Protein AF-A0A6V2BY41-F1 (afdb_monomer)

Organism: NCBI:txid49249

Solvent-accessible surface area (backbone atoms only — not comparable to full-atom values): 13520 Å² total; per-residue (Å²): 136,85,80,79,81,75,75,77,79,76,81,79,79,74,77,74,75,84,52,71,66,24,32,52,51,41,61,47,46,63,57,45,39,53,48,51,43,47,38,71,56,46,45,43,58,75,68,69,33,55,90,23,69,54,58,55,51,39,55,75,49,52,32,55,53,52,36,52,50,44,48,49,55,46,50,52,50,50,52,51,38,54,71,71,69,48,85,49,76,92,69,42,53,45,56,66,70,50,42,53,46,50,54,53,38,54,51,42,55,55,55,28,63,38,26,40,53,37,72,26,94,82,56,77,61,38,17,41,37,30,74,76,69,66,43,50,66,75,56,28,50,53,50,24,54,51,36,52,52,48,46,54,52,42,50,50,50,44,52,48,51,58,50,53,55,57,69,63,64,74,78,70,71,67,64,60,74,72,58,62,72,84,74,72,83,73,84,78,92,77,90,81,90,82,83,89,85,87,80,90,82,93,76,95,71,88,81,76,83,71,82,76,76,72,77,77,78,78,79,83,127

Sequence (221 aa):
MKSKHQTPPPPTNTTQSPTIFQKVMFWTLLPSILLIPLWLFAGRTLFGGPSGWIGITYMFTICPALFLCHLLIFLVCLCKNRRCGKGCSATYHVSYPLAMALVVYDTTLFLQQFVMNDGGDTGPSGSWASHHLGLSVAVSTKMDALLTICIFFLLFVIMFLTFTMELEGDYGVGQEALMAPLVTEEHKVDGEEDSVVKDSSSTLGVHSTEENVSQVEICFV

Mean predicted aligned error: 12.87 Å

Structure (mmCIF, N/CA/C/O backbone):
data_AF-A0A6V2BY41-F1
#
_entry.id   AF-A0A6V2BY41-F1
#
loop_
_atom_site.group_PDB
_atom_site.id
_atom_site.type_symbol
_atom_site.label_atom_id
_atom_site.label_alt_id
_atom_site.label_comp_id
_atom_site.label_asym_id
_atom_site.label_entity_id
_atom_site.label_seq_id
_atom_site.pdbx_PDB_ins_code
_atom_site.Cartn_x
_atom_site.Cartn_y
_atom_site.Cartn_z
_atom_site.occupancy
_atom_site.B_iso_or_equiv
_atom_site.auth_seq_id
_atom_site.auth_comp_id
_atom_site.auth_asym_id
_atom_site.auth_atom_id
_atom_site.pdbx_PDB_model_num
ATOM 1 N N . MET A 1 1 ? -38.542 34.591 45.007 1.00 58.47 1 MET A N 1
ATOM 2 C CA . MET A 1 1 ? -38.574 33.439 44.079 1.00 58.47 1 MET A CA 1
ATOM 3 C C . MET A 1 1 ? -37.203 33.319 43.426 1.00 58.47 1 MET A C 1
ATOM 5 O O . MET A 1 1 ? -36.837 34.196 42.659 1.00 58.47 1 MET A O 1
ATOM 9 N N . LYS A 1 2 ? -36.391 32.325 43.813 1.00 51.25 2 LYS A N 1
ATOM 10 C CA . LYS A 1 2 ? -35.061 32.098 43.222 1.00 51.25 2 LYS A CA 1
ATOM 11 C C . LYS A 1 2 ? -35.240 31.283 41.940 1.00 51.25 2 LYS A C 1
ATOM 13 O O . LYS A 1 2 ? -35.673 30.137 42.010 1.00 51.25 2 LYS A O 1
ATOM 18 N N . SER A 1 3 ? -34.951 31.901 40.797 1.00 60.25 3 SER A N 1
ATOM 19 C CA . SER A 1 3 ? -34.885 31.233 39.496 1.00 60.25 3 SER A CA 1
ATOM 20 C C . SER A 1 3 ? -33.812 30.145 39.564 1.00 60.25 3 SER A C 1
ATOM 22 O O . SER A 1 3 ? -32.639 30.448 39.786 1.00 60.25 3 SER A O 1
ATOM 24 N N . LYS A 1 4 ? -34.215 28.872 39.467 1.00 63.56 4 LYS A N 1
ATOM 25 C CA . LYS A 1 4 ? -33.275 27.756 39.326 1.00 63.56 4 LYS A CA 1
ATOM 26 C C . LYS A 1 4 ? -32.644 27.892 37.944 1.00 63.56 4 LYS A C 1
ATOM 28 O O . LYS A 1 4 ? -33.302 27.639 36.941 1.00 63.56 4 LYS A O 1
ATOM 33 N N . HIS A 1 5 ? -31.387 28.327 37.903 1.00 67.31 5 HIS A N 1
ATOM 34 C CA . HIS A 1 5 ? -30.573 28.260 36.698 1.00 67.31 5 HIS A CA 1
ATOM 35 C C . HIS A 1 5 ? -30.418 26.785 36.326 1.00 67.31 5 HIS A C 1
ATOM 37 O O . HIS A 1 5 ? -29.702 26.035 36.983 1.00 67.31 5 HIS A O 1
ATOM 43 N N . GLN A 1 6 ? -31.184 26.364 35.326 1.00 72.31 6 GLN A N 1
ATOM 44 C CA . GLN A 1 6 ? -31.128 25.029 34.767 1.00 72.31 6 GLN A CA 1
ATOM 45 C C . GLN A 1 6 ? -29.880 24.985 33.887 1.00 72.31 6 GLN A C 1
ATOM 47 O O . GLN A 1 6 ? -29.836 25.603 32.825 1.00 72.31 6 GLN A O 1
ATOM 52 N N . THR A 1 7 ? -28.822 24.352 34.388 1.00 73.12 7 THR A N 1
ATOM 53 C CA . THR A 1 7 ? -27.588 24.147 33.632 1.00 73.12 7 THR A CA 1
ATOM 54 C C . THR A 1 7 ? -27.932 23.298 32.405 1.00 73.12 7 THR A C 1
ATOM 56 O O . THR A 1 7 ? -28.593 22.268 32.572 1.00 73.12 7 THR A O 1
ATOM 59 N N . PRO A 1 8 ? -27.568 23.723 31.180 1.00 76.81 8 PRO A N 1
ATOM 60 C CA . PRO A 1 8 ? -27.858 22.942 29.986 1.00 76.81 8 PRO A CA 1
ATOM 61 C C . PRO A 1 8 ? -27.228 21.549 30.125 1.00 76.81 8 PRO A C 1
ATOM 63 O O . PRO A 1 8 ? -26.114 21.448 30.652 1.00 76.81 8 PRO A O 1
ATOM 66 N N . PRO A 1 9 ? -27.927 20.478 29.704 1.00 78.81 9 PRO A N 1
ATOM 67 C CA . PRO A 1 9 ? -27.362 19.140 29.755 1.00 78.81 9 PRO A CA 1
ATOM 68 C C . PRO A 1 9 ? -26.053 19.118 28.953 1.00 78.81 9 PRO A C 1
ATOM 70 O O . PRO A 1 9 ? -25.970 19.778 27.909 1.00 78.81 9 PRO A O 1
ATOM 73 N N . PRO A 1 10 ? -25.021 18.405 29.437 1.00 74.19 10 PRO A N 1
ATOM 74 C CA . PRO A 1 10 ? -23.768 18.292 28.711 1.00 74.19 10 PRO A CA 1
ATOM 75 C C . PRO A 1 10 ? -24.040 17.725 27.311 1.00 74.19 10 PRO A C 1
ATOM 77 O O . PRO A 1 10 ? -24.934 16.885 27.154 1.00 74.19 10 PRO A O 1
ATOM 80 N N . PRO A 1 11 ? -23.304 18.190 26.286 1.00 64.88 11 PRO A N 1
ATOM 81 C CA . PRO A 1 11 ? -23.474 17.694 24.932 1.00 64.88 11 PRO A CA 1
ATOM 82 C C . PRO A 1 11 ? -23.257 16.184 24.941 1.00 64.88 11 PRO A C 1
ATOM 84 O O . PRO A 1 11 ? -22.190 15.693 25.306 1.00 64.88 11 PRO A O 1
ATOM 87 N N . THR A 1 12 ? -24.300 15.446 24.575 1.00 61.78 12 THR A N 1
ATOM 88 C CA . THR A 1 12 ? -24.234 13.998 24.427 1.00 61.78 12 THR A CA 1
ATOM 89 C C . THR A 1 12 ? -23.334 13.725 23.229 1.00 61.78 12 THR A C 1
ATOM 91 O O . THR A 1 12 ? -23.772 13.828 22.081 1.00 61.78 12 THR A O 1
ATOM 94 N N . ASN A 1 13 ? -22.056 13.442 23.485 1.00 56.38 13 ASN A N 1
ATOM 95 C CA . ASN A 1 13 ? -21.132 12.965 22.465 1.00 56.38 13 ASN A CA 1
ATOM 96 C C . ASN A 1 13 ? -21.650 11.609 21.995 1.00 56.38 13 ASN A C 1
ATOM 98 O O . ASN A 1 13 ? -21.368 10.569 22.582 1.00 56.38 13 ASN A O 1
ATOM 102 N N . THR A 1 14 ? -22.473 11.636 20.953 1.00 54.62 14 THR A N 1
ATOM 103 C CA . THR A 1 14 ? -22.987 10.444 20.296 1.00 54.62 14 THR A CA 1
ATOM 104 C C . THR A 1 14 ? -21.790 9.756 19.667 1.00 54.62 14 THR A C 1
ATOM 106 O O . THR A 1 14 ? -21.297 10.160 18.615 1.00 54.62 14 THR A O 1
ATOM 109 N N . THR A 1 15 ? -21.269 8.744 20.357 1.00 61.94 15 THR A N 1
ATOM 110 C CA . THR A 1 15 ? -20.205 7.893 19.844 1.00 61.94 15 THR A CA 1
ATOM 111 C C . THR A 1 15 ? -20.750 7.209 18.598 1.00 61.94 15 THR A C 1
ATOM 113 O O . THR A 1 15 ? -21.520 6.254 18.689 1.00 61.94 15 THR A O 1
ATOM 116 N N . GLN A 1 16 ? -20.429 7.748 17.420 1.00 70.31 16 GLN A N 1
ATOM 117 C CA . GLN A 1 16 ? -20.865 7.152 16.166 1.00 70.31 16 GLN A CA 1
ATOM 118 C C . GLN A 1 16 ? -20.320 5.728 16.100 1.00 70.31 16 GLN A C 1
ATOM 120 O O . GLN A 1 16 ? -19.113 5.494 16.205 1.00 70.31 16 GLN A O 1
ATOM 125 N N . SER A 1 17 ? -21.226 4.765 15.946 1.00 80.00 17 SER A N 1
ATOM 126 C CA . SER A 1 17 ? -20.855 3.376 15.718 1.00 80.00 17 SER A CA 1
ATOM 127 C C . SER A 1 17 ? -19.965 3.284 14.473 1.00 80.00 17 SER A C 1
ATOM 129 O O . SER A 1 17 ? -20.268 3.943 13.474 1.00 80.00 17 SER A O 1
ATOM 131 N N . PRO A 1 18 ? -18.904 2.461 14.486 1.00 82.81 18 PRO A N 1
ATOM 132 C CA . PRO A 1 18 ? -18.019 2.332 13.339 1.00 82.81 18 PRO A CA 1
ATOM 133 C C . PRO A 1 18 ? -18.783 1.844 12.108 1.00 82.81 18 PRO A C 1
ATOM 135 O O . PRO A 1 18 ? -19.593 0.917 12.180 1.00 82.81 18 PRO A O 1
ATOM 138 N N . THR A 1 19 ? -18.489 2.462 10.969 1.00 87.44 19 THR A N 1
ATOM 139 C CA . THR A 1 19 ? -19.092 2.113 9.680 1.00 87.44 19 THR A CA 1
ATOM 140 C C . THR A 1 19 ? -18.630 0.730 9.205 1.00 87.44 19 THR A C 1
ATOM 142 O O . THR A 1 19 ? -17.547 0.260 9.564 1.00 87.44 19 THR A O 1
ATOM 145 N N . ILE A 1 20 ? -19.424 0.081 8.343 1.00 90.81 20 ILE A N 1
ATOM 146 C CA . ILE A 1 20 ? -19.063 -1.205 7.712 1.00 90.81 20 ILE A CA 1
ATOM 147 C C . ILE A 1 20 ? -17.717 -1.088 6.984 1.00 90.81 20 ILE A C 1
ATOM 149 O O . ILE A 1 20 ? -16.867 -1.966 7.114 1.00 90.81 20 ILE A O 1
ATOM 153 N N . PHE A 1 21 ? -17.491 0.033 6.294 1.00 88.38 21 PHE A N 1
ATOM 154 C CA . PHE A 1 21 ? -16.241 0.333 5.598 1.00 88.38 21 PHE A CA 1
ATOM 155 C C . PHE A 1 21 ? -15.014 0.231 6.518 1.00 88.38 21 PHE A C 1
ATOM 157 O O . PHE A 1 21 ? -14.050 -0.448 6.183 1.00 88.38 21 PHE A O 1
ATOM 164 N N . GLN A 1 22 ? -15.066 0.823 7.714 1.00 87.19 22 GLN A N 1
ATOM 165 C CA . GLN A 1 22 ? -13.951 0.780 8.669 1.00 87.19 22 GLN A CA 1
ATOM 166 C C . GLN A 1 22 ? -13.654 -0.627 9.198 1.00 87.19 22 GLN A C 1
ATOM 168 O O . GLN A 1 22 ? -12.501 -0.937 9.497 1.00 87.19 22 GLN A O 1
ATOM 173 N N . LYS A 1 23 ? -14.684 -1.471 9.331 1.00 89.81 23 LYS A N 1
ATOM 174 C CA . LYS A 1 23 ? -14.521 -2.872 9.739 1.00 89.81 23 LYS A CA 1
ATOM 175 C C . LYS A 1 23 ? -13.883 -3.697 8.628 1.00 89.81 23 LYS A C 1
ATOM 177 O O . LYS A 1 23 ? -12.926 -4.421 8.877 1.00 89.81 23 LYS A O 1
ATOM 182 N N . VAL A 1 24 ? -14.380 -3.549 7.399 1.00 92.38 24 VAL A N 1
ATOM 183 C CA . VAL A 1 24 ? -13.810 -4.219 6.223 1.00 92.38 24 VAL A CA 1
ATOM 184 C C . VAL A 1 24 ? -12.344 -3.830 6.065 1.00 92.38 24 VAL A C 1
ATOM 186 O O . VAL A 1 24 ? -11.498 -4.711 5.983 1.00 92.38 24 VAL A O 1
ATOM 189 N N . MET A 1 25 ? -12.032 -2.534 6.140 1.00 90.56 25 MET A N 1
ATOM 190 C CA . MET A 1 25 ? -10.663 -2.036 5.996 1.00 90.56 25 MET A CA 1
ATOM 191 C C . MET A 1 25 ? -9.704 -2.535 7.082 1.00 90.56 25 MET A C 1
ATOM 193 O O . MET A 1 25 ? -8.517 -2.708 6.826 1.00 90.56 25 MET A O 1
ATOM 197 N N . PHE A 1 26 ? -10.197 -2.794 8.295 1.00 91.12 26 PHE A N 1
ATOM 198 C CA . PHE A 1 26 ? -9.383 -3.444 9.320 1.00 91.12 26 PHE A CA 1
ATOM 199 C C . PHE A 1 26 ? -9.007 -4.867 8.893 1.00 91.12 26 PHE A C 1
ATOM 201 O O . PHE A 1 26 ? -7.842 -5.254 8.963 1.00 91.12 26 PHE A O 1
ATOM 208 N N . TRP A 1 27 ? -9.982 -5.641 8.417 1.00 92.19 27 TRP A N 1
ATOM 209 C CA . TRP A 1 27 ? -9.755 -7.027 8.019 1.00 92.19 27 TRP A CA 1
ATOM 210 C C . TRP A 1 27 ? -8.976 -7.167 6.716 1.00 92.19 27 TRP A C 1
ATOM 212 O O . TRP A 1 27 ? -8.314 -8.186 6.543 1.00 92.19 27 TRP A O 1
ATOM 222 N N . THR A 1 28 ? -8.981 -6.159 5.838 1.00 92.19 28 THR A N 1
ATOM 223 C CA . THR A 1 28 ? -8.143 -6.151 4.631 1.00 92.19 28 THR A CA 1
ATOM 224 C C . THR A 1 28 ? -6.663 -5.918 4.927 1.00 92.19 28 THR A C 1
ATOM 226 O O . THR A 1 28 ? -5.838 -6.286 4.100 1.00 92.19 28 THR A O 1
ATOM 229 N N . LEU A 1 29 ? -6.284 -5.405 6.105 1.00 90.44 29 LEU A N 1
ATOM 230 C CA . LEU A 1 29 ? -4.867 -5.271 6.474 1.00 90.44 29 LEU A CA 1
ATOM 231 C C . LEU A 1 29 ? -4.134 -6.616 6.449 1.00 90.44 29 LEU A C 1
ATOM 233 O O . LEU A 1 29 ? -3.008 -6.693 5.965 1.00 90.44 29 LEU A O 1
ATOM 237 N N . LEU A 1 30 ? -4.777 -7.683 6.934 1.00 91.56 30 LEU A N 1
ATOM 238 C CA . LEU A 1 30 ? -4.177 -9.015 6.982 1.00 91.56 30 LEU A CA 1
ATOM 239 C C . LEU A 1 30 ? -3.848 -9.578 5.585 1.00 91.56 30 LEU A C 1
ATOM 241 O O . LEU A 1 30 ? -2.698 -9.960 5.368 1.00 91.56 30 LEU A O 1
ATOM 245 N N . PRO A 1 31 ? -4.785 -9.622 4.615 1.00 90.56 31 PRO A N 1
ATOM 246 C CA . PRO A 1 31 ? -4.442 -10.005 3.258 1.00 90.56 31 PRO A CA 1
ATOM 247 C C . PRO A 1 31 ? -3.494 -8.996 2.601 1.00 90.56 31 PRO A C 1
ATOM 249 O O . PRO A 1 31 ? -2.611 -9.448 1.883 1.00 90.56 31 PRO A O 1
ATOM 252 N N . SER A 1 32 ? -3.571 -7.684 2.874 1.00 90.12 32 SER A N 1
ATOM 253 C CA . SER A 1 32 ? -2.619 -6.700 2.323 1.00 90.12 32 SER A CA 1
ATOM 254 C C . SER A 1 32 ? -1.167 -6.965 2.748 1.00 90.12 32 SER A C 1
ATOM 256 O O . SER A 1 32 ? -0.270 -6.834 1.918 1.00 90.12 32 SER A O 1
ATOM 258 N N . ILE A 1 33 ? -0.921 -7.434 3.983 1.00 91.56 33 ILE A N 1
ATOM 259 C CA . ILE A 1 33 ? 0.423 -7.838 4.454 1.00 91.56 33 ILE A CA 1
ATOM 260 C C . ILE A 1 33 ? 1.056 -8.887 3.529 1.00 91.56 33 ILE A C 1
ATOM 262 O O . ILE A 1 33 ? 2.265 -8.861 3.314 1.00 91.56 33 ILE A O 1
ATOM 266 N N . LEU A 1 34 ? 0.257 -9.809 2.985 1.00 89.56 34 LEU A N 1
ATOM 267 C CA . LEU A 1 34 ? 0.738 -10.881 2.109 1.00 89.56 34 LEU A CA 1
ATOM 268 C C . LEU A 1 34 ? 0.668 -10.494 0.631 1.00 89.56 34 LEU A C 1
ATOM 270 O O . LEU A 1 34 ? 1.604 -10.752 -0.124 1.00 89.56 34 LEU A O 1
ATOM 274 N N . LEU A 1 35 ? -0.435 -9.867 0.224 1.00 89.56 35 LEU A N 1
ATOM 275 C CA . LEU A 1 35 ? -0.713 -9.508 -1.159 1.00 89.56 35 LEU A CA 1
ATOM 276 C C . LEU A 1 35 ? 0.245 -8.443 -1.670 1.00 89.56 35 LEU A C 1
ATOM 278 O O . LEU A 1 35 ? 0.653 -8.552 -2.816 1.00 89.56 35 LEU A O 1
ATOM 282 N N . ILE A 1 36 ? 0.643 -7.456 -0.862 1.00 87.62 36 ILE A N 1
ATOM 283 C CA . ILE A 1 36 ? 1.549 -6.397 -1.328 1.00 87.62 36 ILE A CA 1
ATOM 284 C C . ILE A 1 36 ? 2.936 -6.966 -1.663 1.00 87.62 36 ILE A C 1
ATOM 286 O O . ILE A 1 36 ? 3.353 -6.817 -2.810 1.00 87.62 36 ILE A O 1
ATOM 290 N N . PRO A 1 37 ? 3.652 -7.669 -0.761 1.00 83.75 37 PRO A N 1
ATOM 291 C CA . PRO A 1 37 ? 4.935 -8.281 -1.111 1.00 83.75 37 PRO A CA 1
ATOM 292 C C . PRO A 1 37 ? 4.812 -9.283 -2.258 1.00 83.75 37 PRO A C 1
ATOM 294 O O . PRO A 1 37 ? 5.649 -9.293 -3.159 1.00 83.75 37 PRO A O 1
ATOM 297 N N . LEU A 1 38 ? 3.748 -10.096 -2.257 1.00 85.75 38 LEU A N 1
ATOM 298 C CA . LEU A 1 38 ? 3.501 -11.052 -3.330 1.00 85.75 38 LEU A CA 1
ATOM 299 C C . LEU A 1 38 ? 3.261 -10.344 -4.666 1.00 85.75 38 LEU A C 1
ATOM 301 O O . LEU A 1 38 ? 3.754 -10.806 -5.684 1.00 85.75 38 LEU A O 1
ATOM 305 N N . TRP A 1 39 ? 2.549 -9.221 -4.679 1.00 86.69 39 TRP A N 1
ATOM 306 C CA . TRP A 1 39 ? 2.299 -8.418 -5.871 1.00 86.69 39 TRP A CA 1
ATOM 307 C C . TRP A 1 39 ? 3.565 -7.725 -6.373 1.00 86.69 39 TRP A C 1
ATOM 309 O O . TRP A 1 39 ? 3.855 -7.764 -7.564 1.00 86.69 39 TRP A O 1
ATOM 319 N N . LEU A 1 40 ? 4.358 -7.141 -5.475 1.00 81.75 40 LEU A N 1
ATOM 320 C CA . LEU A 1 40 ? 5.640 -6.525 -5.826 1.00 81.75 40 LEU A CA 1
ATOM 321 C C . LEU A 1 40 ? 6.613 -7.547 -6.427 1.00 81.75 40 LEU A C 1
ATOM 323 O O . LEU A 1 40 ? 7.375 -7.220 -7.335 1.00 81.75 40 LEU A O 1
ATOM 327 N N . PHE A 1 41 ? 6.565 -8.791 -5.947 1.00 79.12 41 PHE A N 1
ATOM 328 C CA . PHE A 1 41 ? 7.385 -9.879 -6.461 1.00 79.12 41 PHE A CA 1
ATOM 329 C C . PHE A 1 41 ? 6.819 -10.499 -7.750 1.00 79.12 41 PHE A C 1
ATOM 331 O O . PHE A 1 41 ? 7.482 -10.514 -8.787 1.00 79.12 41 PHE A O 1
ATOM 338 N N . ALA A 1 42 ? 5.594 -11.022 -7.689 1.00 80.94 42 ALA A N 1
ATOM 339 C CA . ALA A 1 42 ? 4.977 -11.823 -8.740 1.00 80.94 42 ALA A CA 1
ATOM 340 C C . ALA A 1 42 ? 4.142 -11.001 -9.722 1.00 80.94 42 ALA A C 1
ATOM 342 O O . ALA A 1 42 ? 4.048 -11.379 -10.880 1.00 80.94 42 ALA A O 1
ATOM 343 N N . GLY A 1 43 ? 3.549 -9.877 -9.318 1.00 76.06 43 GLY A N 1
ATOM 344 C CA . GLY A 1 43 ? 2.794 -9.017 -10.237 1.00 76.06 43 GLY A CA 1
ATOM 345 C C . GLY 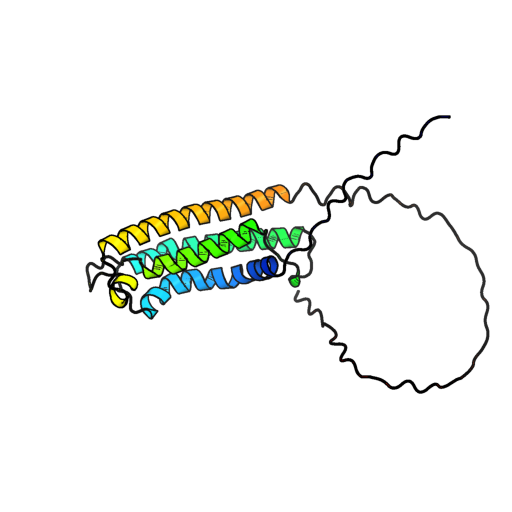A 1 43 ? 3.667 -8.625 -11.426 1.00 76.06 43 GLY A C 1
ATOM 346 O O . GLY A 1 43 ? 3.316 -8.852 -12.578 1.00 76.06 43 GLY A O 1
ATOM 347 N N . ARG A 1 44 ? 4.898 -8.198 -11.164 1.00 72.44 44 ARG A N 1
ATOM 348 C CA . ARG A 1 44 ? 5.862 -7.874 -12.220 1.00 72.44 44 ARG A CA 1
ATOM 349 C C . ARG A 1 44 ? 6.086 -8.996 -13.234 1.00 72.44 44 ARG A C 1
ATOM 351 O O . ARG A 1 44 ? 6.081 -8.739 -14.436 1.00 72.44 44 ARG A O 1
ATOM 358 N N . THR A 1 45 ? 6.285 -10.223 -12.755 1.00 72.50 45 THR A N 1
ATOM 359 C CA . THR A 1 45 ? 6.535 -11.380 -13.623 1.00 72.50 45 THR A CA 1
ATOM 360 C C . THR A 1 45 ? 5.263 -11.826 -14.342 1.00 72.50 45 THR A C 1
ATOM 362 O O . THR A 1 45 ? 5.312 -12.132 -15.531 1.00 72.50 45 THR A O 1
ATOM 365 N N . LEU A 1 46 ? 4.114 -11.792 -13.664 1.00 74.69 46 LEU A N 1
ATOM 366 C CA . LEU A 1 46 ? 2.806 -12.172 -14.205 1.00 74.69 46 LEU A CA 1
ATOM 367 C C . LEU A 1 46 ? 2.339 -11.250 -15.333 1.00 74.69 46 LEU A C 1
ATOM 369 O O . LEU A 1 46 ? 1.714 -11.717 -16.281 1.00 74.69 46 LEU A O 1
ATOM 373 N N . PHE A 1 47 ? 2.664 -9.960 -15.265 1.00 70.38 47 PHE A N 1
ATOM 374 C CA . PHE A 1 47 ? 2.318 -9.001 -16.312 1.00 70.38 47 PHE A CA 1
ATOM 375 C C . PHE A 1 47 ? 3.327 -8.978 -17.472 1.00 70.38 47 PHE A C 1
ATOM 377 O O . PHE A 1 47 ? 3.209 -8.145 -18.364 1.00 70.38 47 PHE A O 1
ATOM 384 N N . GLY A 1 48 ? 4.302 -9.894 -17.506 1.00 63.25 48 GLY A N 1
ATOM 385 C CA . GLY A 1 48 ? 5.304 -9.941 -18.575 1.00 63.25 48 GLY A CA 1
ATOM 386 C C . GLY A 1 48 ? 6.259 -8.746 -18.553 1.00 63.25 48 GLY A C 1
ATOM 387 O O . GLY A 1 48 ? 6.819 -8.382 -19.586 1.00 63.25 48 GLY A O 1
ATOM 388 N N . GLY A 1 49 ? 6.424 -8.110 -17.388 1.00 64.06 49 GLY A N 1
ATOM 389 C CA . GLY A 1 49 ? 7.397 -7.044 -17.202 1.00 64.06 49 GLY A CA 1
ATOM 390 C C . GLY A 1 49 ? 8.833 -7.577 -17.294 1.00 64.06 49 GLY A C 1
ATOM 391 O O . GLY A 1 49 ? 9.079 -8.753 -17.007 1.00 64.06 49 GLY A O 1
ATOM 392 N N . PRO A 1 50 ? 9.804 -6.736 -17.685 1.00 62.69 50 PRO A N 1
ATOM 393 C CA . PRO A 1 50 ? 11.193 -7.158 -17.782 1.00 62.69 50 PRO A CA 1
ATOM 394 C C . PRO A 1 50 ? 11.762 -7.569 -16.419 1.00 62.69 50 PRO A C 1
ATOM 396 O O . PRO A 1 50 ? 11.452 -6.969 -15.388 1.00 62.69 50 PRO A O 1
ATOM 399 N N . SER A 1 51 ? 12.608 -8.601 -16.444 1.00 65.44 51 SER A N 1
ATOM 400 C CA . SER A 1 51 ? 13.315 -9.152 -15.289 1.00 65.44 51 SER A CA 1
ATOM 401 C C . SER A 1 51 ? 14.719 -8.548 -15.185 1.00 65.44 51 SER A C 1
ATOM 403 O O . SER A 1 51 ? 15.667 -9.052 -15.791 1.00 65.44 51 SER A O 1
ATOM 405 N N . GLY A 1 52 ? 14.848 -7.448 -14.451 1.00 74.19 52 GLY A N 1
ATOM 406 C CA . GLY A 1 52 ? 16.111 -6.790 -14.130 1.00 74.19 52 GLY A CA 1
ATOM 407 C C . GLY A 1 52 ? 16.548 -7.008 -12.677 1.00 74.19 52 GLY A C 1
ATOM 408 O O . GLY A 1 52 ? 15.836 -7.578 -11.848 1.00 74.19 52 GLY A O 1
ATOM 409 N N . TRP A 1 53 ? 17.748 -6.521 -12.349 1.00 78.56 53 TRP A N 1
ATOM 410 C CA . TRP A 1 53 ? 18.302 -6.579 -10.989 1.00 78.56 53 TRP A CA 1
ATOM 411 C C . TRP A 1 53 ? 17.493 -5.763 -9.978 1.00 78.56 53 TRP A C 1
ATOM 413 O O . TRP A 1 53 ? 17.464 -6.116 -8.800 1.00 78.56 53 TRP A O 1
ATOM 423 N N . ILE A 1 54 ? 16.795 -4.715 -10.427 1.00 77.94 54 ILE A N 1
ATOM 424 C CA . ILE A 1 54 ? 15.931 -3.900 -9.566 1.00 77.94 54 ILE A CA 1
ATOM 425 C C . ILE A 1 54 ? 14.817 -4.762 -8.954 1.00 77.94 54 ILE A C 1
ATOM 427 O O . ILE A 1 54 ? 14.553 -4.623 -7.762 1.00 77.94 54 ILE A O 1
ATOM 431 N N . GLY A 1 55 ? 14.231 -5.715 -9.691 1.00 78.06 55 GLY A N 1
ATOM 432 C CA . GLY A 1 55 ? 13.286 -6.684 -9.122 1.00 78.06 55 GLY A CA 1
ATOM 433 C C . GLY A 1 55 ? 13.870 -7.481 -7.946 1.00 78.06 55 GLY A C 1
ATOM 434 O O . GLY A 1 55 ? 13.226 -7.621 -6.905 1.00 78.06 55 GLY A O 1
ATOM 435 N N . ILE A 1 56 ? 15.126 -7.927 -8.066 1.00 81.94 56 ILE A N 1
ATOM 436 C CA . ILE A 1 56 ? 15.850 -8.634 -6.996 1.00 81.94 56 ILE A CA 1
ATOM 437 C C . ILE A 1 56 ? 16.089 -7.698 -5.806 1.00 81.94 56 ILE A C 1
ATOM 439 O O . ILE A 1 56 ? 15.814 -8.065 -4.663 1.00 81.94 56 ILE A O 1
ATOM 443 N N . THR A 1 57 ? 16.551 -6.469 -6.052 1.00 83.19 57 THR A N 1
ATOM 444 C CA . THR A 1 57 ? 16.740 -5.469 -4.994 1.00 83.19 57 THR A CA 1
ATOM 445 C C . THR A 1 57 ? 15.432 -5.210 -4.248 1.00 83.19 57 THR A C 1
ATOM 447 O O . THR A 1 57 ? 15.424 -5.258 -3.019 1.00 83.19 57 THR A O 1
ATOM 450 N N . TYR A 1 58 ? 14.315 -5.022 -4.954 1.00 82.00 58 TYR A N 1
ATOM 451 C CA . TYR A 1 58 ? 12.993 -4.832 -4.350 1.00 82.00 58 TYR A CA 1
ATOM 452 C C . TYR A 1 58 ? 12.569 -6.021 -3.488 1.00 82.00 58 TYR A C 1
ATOM 454 O O . TYR A 1 58 ? 12.067 -5.821 -2.381 1.00 82.00 58 TYR A O 1
ATOM 462 N N . MET A 1 59 ? 12.802 -7.247 -3.956 1.00 84.44 59 MET A N 1
ATOM 463 C CA . MET A 1 59 ? 12.455 -8.469 -3.231 1.00 84.44 59 MET A CA 1
ATOM 464 C C . MET A 1 59 ? 13.201 -8.595 -1.896 1.00 84.44 59 MET A C 1
ATOM 466 O O . MET A 1 59 ? 12.604 -9.011 -0.908 1.00 84.44 59 MET A O 1
ATOM 470 N N . PHE A 1 60 ? 14.486 -8.232 -1.846 1.00 88.69 60 PHE A N 1
ATOM 471 C CA . PHE A 1 60 ? 15.309 -8.408 -0.642 1.00 88.69 60 PHE A CA 1
ATOM 472 C C . PHE A 1 60 ? 15.373 -7.181 0.275 1.00 88.69 60 PHE A C 1
ATOM 474 O O . PHE A 1 60 ? 15.796 -7.313 1.421 1.00 88.69 60 PHE A O 1
ATOM 481 N N . THR A 1 61 ? 14.956 -6.001 -0.191 1.00 90.19 61 THR A N 1
ATOM 482 C CA . THR A 1 61 ? 15.032 -4.756 0.597 1.00 90.19 61 THR A CA 1
ATOM 483 C C . THR A 1 61 ? 13.657 -4.153 0.868 1.00 90.19 61 THR A C 1
ATOM 485 O O . THR A 1 61 ? 13.230 -4.074 2.020 1.00 90.19 61 THR A O 1
ATOM 488 N N . ILE A 1 62 ? 12.932 -3.779 -0.186 1.00 87.94 62 ILE A N 1
ATOM 489 C CA . ILE A 1 62 ? 11.658 -3.062 -0.084 1.00 87.94 62 ILE A CA 1
ATOM 490 C C . ILE A 1 62 ? 10.536 -3.985 0.403 1.00 87.94 62 ILE A C 1
ATOM 492 O O . ILE A 1 62 ? 9.796 -3.607 1.306 1.00 87.94 62 ILE A O 1
ATOM 496 N N . CYS A 1 63 ? 10.424 -5.207 -0.126 1.00 89.38 63 CYS A N 1
ATOM 497 C CA . CYS A 1 63 ? 9.349 -6.132 0.248 1.00 89.38 63 CYS A CA 1
ATOM 498 C C . CYS A 1 63 ? 9.378 -6.509 1.743 1.00 89.38 63 CYS A C 1
ATOM 500 O O . CYS A 1 63 ? 8.331 -6.396 2.382 1.00 89.38 63 CYS A O 1
ATOM 502 N N . PRO A 1 64 ? 10.527 -6.883 2.350 1.00 91.75 64 PRO A N 1
ATOM 503 C CA . PRO A 1 64 ? 10.592 -7.161 3.782 1.00 91.75 64 PRO A CA 1
ATOM 504 C C . PRO A 1 64 ? 10.288 -5.923 4.629 1.00 91.75 64 PRO A C 1
ATOM 506 O O . PRO A 1 64 ? 9.570 -6.025 5.620 1.00 91.75 64 PRO A O 1
ATOM 509 N N . ALA A 1 65 ? 10.779 -4.745 4.227 1.00 91.56 65 ALA A N 1
ATOM 510 C CA . ALA A 1 65 ? 10.500 -3.497 4.935 1.00 91.56 65 ALA A CA 1
ATOM 511 C C . ALA A 1 65 ? 9.001 -3.153 4.917 1.00 91.56 65 ALA A C 1
ATOM 513 O O . ALA A 1 65 ? 8.427 -2.831 5.958 1.00 91.56 65 ALA A O 1
ATOM 514 N N . LEU A 1 66 ? 8.347 -3.280 3.759 1.00 90.31 66 LEU A N 1
ATOM 515 C CA . LEU A 1 66 ? 6.909 -3.054 3.624 1.00 90.31 66 LEU A CA 1
ATOM 516 C C . LEU A 1 66 ? 6.091 -4.099 4.382 1.00 90.31 66 LEU A C 1
ATOM 518 O O . LEU A 1 66 ? 5.140 -3.721 5.063 1.00 90.31 66 LEU A O 1
ATOM 522 N N . PHE A 1 67 ? 6.477 -5.376 4.327 1.00 92.56 67 PHE A N 1
ATOM 523 C CA . PHE A 1 67 ? 5.848 -6.441 5.112 1.00 92.56 67 PHE A CA 1
ATOM 524 C C . PHE A 1 67 ? 5.888 -6.120 6.610 1.00 92.56 67 PHE A C 1
ATOM 526 O O . PHE A 1 67 ? 4.854 -6.136 7.274 1.00 92.56 67 PHE A O 1
ATOM 533 N N . LEU A 1 68 ? 7.067 -5.766 7.135 1.00 94.19 68 LEU A N 1
ATOM 534 C CA . LEU A 1 68 ? 7.237 -5.409 8.545 1.00 94.19 68 LEU A CA 1
ATOM 535 C C . LEU A 1 68 ? 6.433 -4.161 8.920 1.00 94.19 68 LEU A C 1
ATOM 537 O O . LEU A 1 68 ? 5.835 -4.125 9.993 1.00 94.19 68 LEU A O 1
ATOM 541 N N . CYS A 1 69 ? 6.378 -3.160 8.040 1.00 93.19 69 CYS A N 1
ATOM 542 C CA . CYS A 1 69 ? 5.595 -1.950 8.267 1.00 93.19 69 CYS A CA 1
ATOM 543 C C . CYS A 1 69 ? 4.088 -2.250 8.351 1.00 93.19 69 CYS A C 1
ATOM 545 O O . CYS A 1 69 ? 3.438 -1.840 9.312 1.00 93.19 69 CYS A O 1
ATOM 547 N N . HIS A 1 70 ? 3.540 -3.033 7.417 1.00 92.56 70 HIS A N 1
ATOM 548 C CA . HIS A 1 70 ? 2.126 -3.425 7.447 1.00 92.56 70 HIS A CA 1
ATOM 549 C C . HIS A 1 70 ? 1.799 -4.319 8.639 1.00 92.56 70 HIS A C 1
ATOM 551 O O . HIS A 1 70 ? 0.761 -4.141 9.276 1.00 92.56 70 HIS A O 1
ATOM 557 N N . LEU A 1 71 ? 2.700 -5.247 8.978 1.00 94.44 71 LEU A N 1
ATOM 558 C CA . LEU A 1 71 ? 2.562 -6.080 10.164 1.00 94.44 71 LEU A CA 1
ATOM 559 C C . LEU A 1 71 ? 2.519 -5.217 11.430 1.00 94.44 71 LEU A C 1
ATOM 561 O O . LEU A 1 71 ? 1.661 -5.431 12.280 1.00 94.44 71 LEU A O 1
ATOM 565 N N . LEU A 1 72 ? 3.389 -4.210 11.537 1.00 94.25 72 LEU A N 1
ATOM 566 C CA . LEU A 1 72 ? 3.393 -3.278 12.661 1.00 94.25 72 LEU A CA 1
ATOM 567 C C . LEU A 1 72 ? 2.079 -2.488 12.748 1.00 94.25 72 LEU A C 1
ATOM 569 O O . LEU A 1 72 ? 1.484 -2.431 13.822 1.00 94.25 72 LEU A O 1
ATOM 573 N N . ILE A 1 73 ? 1.588 -1.936 11.632 1.00 92.94 73 ILE A N 1
ATOM 574 C CA . ILE A 1 73 ? 0.303 -1.214 11.579 1.00 92.94 73 ILE A CA 1
ATOM 575 C C . ILE A 1 73 ? -0.848 -2.120 12.035 1.00 92.94 73 ILE A C 1
ATOM 577 O O . ILE A 1 73 ? -1.664 -1.720 12.870 1.00 92.94 73 ILE A O 1
ATOM 581 N N . PHE A 1 74 ? -0.896 -3.355 11.527 1.00 93.81 74 PHE A N 1
ATOM 582 C CA . PHE A 1 74 ? -1.905 -4.340 11.908 1.00 93.81 74 PHE A CA 1
ATOM 583 C C . PHE A 1 74 ? -1.843 -4.674 13.400 1.00 93.81 74 PHE A C 1
ATOM 585 O O . PHE A 1 74 ? -2.873 -4.643 14.071 1.00 93.81 74 PHE A O 1
ATOM 592 N N . LEU A 1 75 ? -0.649 -4.932 13.941 1.00 94.12 75 LEU A N 1
ATOM 593 C CA . LEU A 1 75 ? -0.461 -5.237 15.359 1.00 94.12 75 LEU A CA 1
ATOM 594 C C . LEU A 1 75 ? -0.875 -4.069 16.259 1.00 94.12 75 LEU A C 1
ATOM 596 O O . LEU A 1 75 ? -1.548 -4.300 17.261 1.00 94.12 75 LEU A O 1
ATOM 600 N N . VAL A 1 76 ? -0.542 -2.825 15.899 1.00 92.62 76 VAL A N 1
ATOM 601 C CA . VAL A 1 76 ? -0.977 -1.638 16.654 1.00 92.62 76 VAL A CA 1
ATOM 602 C C . VAL A 1 76 ? -2.502 -1.521 16.632 1.00 92.62 76 VAL A C 1
ATOM 604 O O . VAL A 1 76 ? -3.126 -1.407 17.688 1.00 92.62 76 VAL A O 1
ATOM 607 N N . CYS A 1 77 ? -3.128 -1.645 15.458 1.00 91.00 77 CYS A N 1
ATOM 608 C CA . CYS A 1 77 ? -4.586 -1.595 15.340 1.00 91.00 77 CYS A CA 1
ATOM 609 C C . CYS A 1 77 ? -5.271 -2.722 16.129 1.00 91.00 77 CYS A C 1
ATOM 611 O O . CYS A 1 77 ? -6.300 -2.492 16.770 1.00 91.00 77 CYS A O 1
ATOM 613 N N . LEU A 1 78 ? -4.707 -3.931 16.101 1.00 91.56 78 LEU A N 1
ATOM 614 C CA . LEU A 1 78 ? -5.210 -5.096 16.823 1.00 91.56 78 LEU A CA 1
ATOM 615 C C . LEU A 1 78 ? -5.113 -4.893 18.339 1.00 91.56 78 LEU A C 1
ATOM 617 O O . LEU A 1 78 ? -6.107 -5.057 19.046 1.00 91.56 78 LEU A O 1
ATOM 621 N N . CYS A 1 79 ? -3.939 -4.498 18.838 1.00 90.31 79 CYS A N 1
ATOM 622 C CA . CYS A 1 79 ? -3.710 -4.206 20.252 1.00 90.31 79 CYS A CA 1
ATOM 623 C C . CYS A 1 79 ? -4.652 -3.110 20.755 1.00 90.31 79 CYS A C 1
ATOM 625 O O . CYS A 1 79 ? -5.277 -3.279 21.803 1.00 90.31 79 CYS A O 1
ATOM 627 N N . LYS A 1 80 ? -4.826 -2.034 19.981 1.00 86.25 80 LYS A N 1
ATOM 628 C CA . LYS A 1 80 ? -5.761 -0.956 20.309 1.00 86.25 80 LYS A CA 1
ATOM 629 C C . LYS A 1 80 ? -7.200 -1.460 20.410 1.00 86.25 80 LYS A C 1
ATOM 631 O O . LYS A 1 80 ? -7.861 -1.227 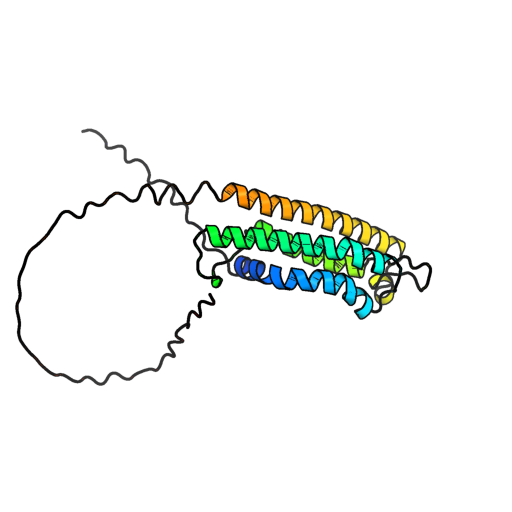21.419 1.00 86.25 80 LYS A O 1
ATOM 636 N N . ASN A 1 81 ? -7.689 -2.187 19.403 1.00 87.38 81 ASN A N 1
ATOM 637 C CA . ASN A 1 81 ? -9.059 -2.706 19.425 1.00 87.38 81 ASN A CA 1
ATOM 638 C C . ASN A 1 81 ? -9.287 -3.681 20.597 1.00 87.38 81 ASN A C 1
ATOM 640 O O . ASN A 1 81 ? -10.346 -3.627 21.220 1.00 87.38 81 ASN A O 1
ATOM 644 N N . ARG A 1 82 ? -8.284 -4.497 20.958 1.00 87.56 82 ARG A N 1
ATOM 645 C CA . ARG A 1 82 ? -8.335 -5.361 22.151 1.00 87.56 82 ARG A CA 1
ATOM 646 C C . ARG A 1 82 ? -8.431 -4.565 23.453 1.00 87.56 82 ARG A C 1
ATOM 648 O O . ARG A 1 82 ? -9.222 -4.930 24.317 1.00 87.56 82 ARG A O 1
ATOM 655 N N . ARG A 1 83 ? -7.654 -3.485 23.602 1.00 84.69 83 ARG A N 1
ATOM 656 C CA . ARG A 1 83 ? -7.675 -2.634 24.808 1.00 84.69 83 ARG A CA 1
ATOM 657 C C . ARG A 1 83 ? -9.006 -1.909 24.998 1.00 84.69 83 ARG A C 1
ATOM 659 O O . ARG A 1 83 ? -9.443 -1.752 26.129 1.00 84.69 83 ARG A O 1
ATOM 666 N N . CYS A 1 84 ? -9.690 -1.535 23.918 1.00 75.75 84 CYS A N 1
ATOM 667 C CA . CYS A 1 84 ? -10.998 -0.874 23.985 1.00 75.75 84 CYS A CA 1
ATOM 668 C C . CYS A 1 84 ? -12.165 -1.795 24.414 1.00 75.75 84 CYS A C 1
ATOM 670 O O . CYS A 1 84 ? -13.320 -1.433 24.200 1.00 75.75 84 CYS A O 1
ATOM 672 N N . GLY A 1 85 ? -11.905 -2.988 24.965 1.00 65.12 85 GLY A N 1
ATOM 673 C CA . GLY A 1 85 ? -12.945 -3.874 25.514 1.00 65.12 85 GLY A CA 1
ATOM 674 C C . GLY A 1 85 ? -13.867 -4.505 24.466 1.00 65.12 85 GLY A C 1
ATOM 675 O O . GLY A 1 85 ? -14.888 -5.101 24.798 1.00 65.12 85 GLY A O 1
ATOM 676 N N . LYS A 1 86 ? -13.507 -4.400 23.186 1.00 62.16 86 LYS A N 1
ATOM 677 C CA . LYS A 1 86 ? -14.229 -4.977 22.053 1.00 62.16 86 LYS A CA 1
ATOM 678 C C . LYS A 1 86 ? -13.887 -6.464 21.933 1.00 62.16 86 LYS A C 1
ATOM 680 O O . LYS A 1 86 ? -13.138 -6.868 21.055 1.00 62.16 86 LYS A O 1
ATOM 685 N N . GLY A 1 87 ? -14.391 -7.279 22.861 1.00 58.91 87 GLY A N 1
ATOM 686 C CA . GLY A 1 87 ? -14.076 -8.714 22.956 1.00 58.91 87 GLY A CA 1
ATOM 687 C C . GLY A 1 87 ? -14.492 -9.554 21.740 1.00 58.91 87 GLY A C 1
ATOM 688 O O . GLY A 1 87 ? -13.989 -10.659 21.569 1.00 58.91 87 GLY A O 1
ATOM 689 N N . CYS A 1 88 ? -15.363 -9.030 20.871 1.00 73.00 88 CYS A N 1
ATOM 690 C CA . CYS A 1 88 ? -15.766 -9.685 19.630 1.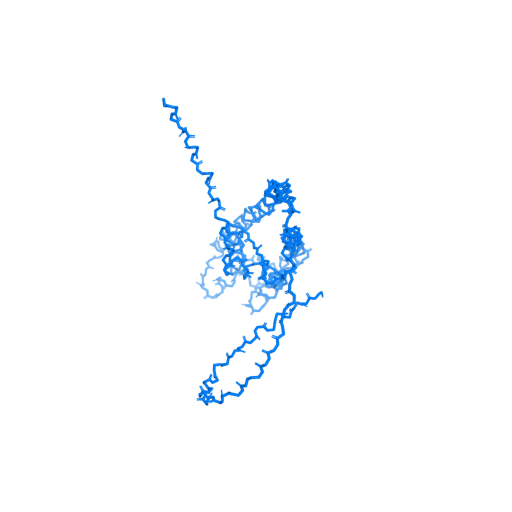00 73.00 88 CYS A CA 1
ATOM 691 C C . CYS A 1 88 ? -14.979 -9.112 18.441 1.00 73.00 88 CYS A C 1
ATOM 693 O O . CYS A 1 88 ? -15.081 -7.921 18.126 1.00 73.00 88 CYS A O 1
ATOM 695 N N . SER A 1 89 ? -14.227 -9.967 17.744 1.00 78.31 89 SER A N 1
ATOM 696 C CA . SER A 1 89 ? -13.429 -9.609 16.561 1.00 78.31 89 SER A CA 1
ATOM 697 C C . SER A 1 89 ? -14.267 -8.920 15.467 1.00 78.31 89 SER A C 1
ATOM 699 O O . SER A 1 89 ? -13.784 -8.014 14.786 1.00 78.31 89 SER A O 1
ATOM 701 N N . ALA A 1 90 ? -15.567 -9.224 15.375 1.00 76.44 90 ALA A N 1
ATOM 702 C CA . ALA A 1 90 ? -16.525 -8.578 14.467 1.00 76.44 90 ALA A CA 1
ATOM 703 C C . ALA A 1 90 ? -16.715 -7.059 14.702 1.00 76.44 90 ALA A C 1
ATOM 705 O O . ALA A 1 90 ? -17.366 -6.357 13.915 1.00 76.44 90 ALA A O 1
ATOM 706 N N . THR A 1 91 ? -16.163 -6.527 15.792 1.00 81.38 91 THR A N 1
ATOM 707 C CA . THR A 1 91 ? -16.227 -5.104 16.147 1.00 81.38 91 THR A CA 1
ATOM 708 C C . THR A 1 91 ? -14.914 -4.354 15.901 1.00 81.38 91 THR A C 1
ATOM 710 O O . THR A 1 91 ? -14.870 -3.132 16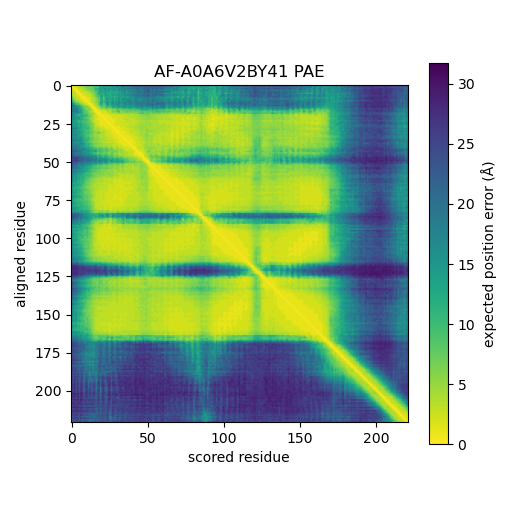.092 1.00 81.38 91 THR A O 1
ATOM 713 N N . TYR A 1 92 ? -13.867 -5.051 15.441 1.00 86.25 92 TYR A N 1
ATOM 714 C CA . TYR A 1 92 ? -12.589 -4.435 15.101 1.00 86.25 92 TYR A CA 1
ATOM 715 C C . TYR A 1 92 ? -12.722 -3.510 13.896 1.00 86.25 92 TYR A C 1
ATOM 717 O O . TYR A 1 92 ? -13.429 -3.798 12.931 1.00 86.25 92 TYR A O 1
ATOM 725 N N . HIS A 1 93 ? -12.072 -2.355 13.990 1.00 89.50 93 HIS A N 1
ATOM 726 C CA . HIS A 1 93 ? -12.183 -1.288 13.006 1.00 89.50 93 HIS A CA 1
ATOM 727 C C . HIS A 1 93 ? -10.944 -0.389 13.050 1.00 89.50 93 HIS A C 1
ATOM 729 O O . HIS A 1 93 ? -10.251 -0.294 14.068 1.00 89.50 93 HIS A O 1
ATOM 735 N N . VAL A 1 94 ? -10.689 0.293 11.939 1.00 90.88 94 VAL A N 1
ATOM 736 C CA . VAL A 1 94 ? -9.712 1.386 11.839 1.00 90.88 94 VAL A CA 1
ATOM 737 C C . VAL A 1 94 ? -10.422 2.742 11.865 1.00 90.88 94 VAL A C 1
ATOM 739 O O . VAL A 1 94 ? -11.632 2.839 11.632 1.00 90.88 94 VAL A O 1
ATOM 742 N N . SER A 1 95 ? -9.692 3.822 12.151 1.00 89.88 95 SER A N 1
ATOM 743 C CA . SER A 1 95 ? -10.255 5.166 11.984 1.00 89.88 95 SER A CA 1
ATOM 744 C C . SER A 1 95 ? -10.542 5.432 10.502 1.00 89.88 95 SER A C 1
ATOM 746 O O . SER A 1 95 ? -9.865 4.907 9.619 1.00 89.88 95 SER A O 1
ATOM 748 N N . TYR A 1 96 ? -11.557 6.248 10.217 1.00 88.25 96 TYR A N 1
ATOM 749 C CA . TYR A 1 96 ? -11.880 6.651 8.849 1.00 88.25 96 TYR A CA 1
ATOM 750 C C . TYR A 1 96 ? -10.693 7.283 8.087 1.00 88.25 96 TYR A C 1
ATOM 752 O O . TYR A 1 96 ? -10.439 6.852 6.961 1.00 88.25 96 TYR A O 1
ATOM 760 N N . PRO A 1 97 ? -9.913 8.234 8.652 1.00 93.31 97 PRO A N 1
ATOM 761 C CA . PRO A 1 97 ? -8.764 8.793 7.936 1.00 93.31 97 PRO A CA 1
ATOM 762 C C . PRO A 1 97 ? -7.686 7.745 7.640 1.00 93.31 97 PRO A C 1
ATOM 764 O O . PRO A 1 97 ? -7.130 7.752 6.545 1.00 93.31 97 PRO A O 1
ATOM 767 N N . LEU A 1 98 ? -7.429 6.810 8.564 1.00 93.75 98 LEU A N 1
ATOM 768 C CA . LEU A 1 98 ? -6.481 5.717 8.335 1.00 93.75 98 LEU A CA 1
ATOM 769 C C . LEU A 1 98 ? -6.971 4.778 7.225 1.00 93.75 98 LEU A C 1
ATOM 771 O O . LEU A 1 98 ? -6.198 4.419 6.343 1.00 93.75 98 LEU A O 1
ATOM 775 N N . ALA A 1 99 ? -8.260 4.432 7.229 1.00 92.56 99 ALA A N 1
ATOM 776 C CA . ALA A 1 99 ? -8.878 3.617 6.187 1.00 92.56 99 ALA A CA 1
ATOM 777 C C . ALA A 1 99 ? -8.716 4.249 4.795 1.00 92.56 99 ALA A C 1
ATOM 779 O O . ALA A 1 99 ? -8.289 3.581 3.858 1.00 92.56 99 ALA A O 1
ATOM 780 N N . MET A 1 100 ? -9.000 5.548 4.669 1.00 94.94 100 MET A N 1
ATOM 781 C CA . MET A 1 100 ? -8.831 6.273 3.407 1.00 94.94 100 MET A CA 1
ATOM 782 C C . MET A 1 100 ? -7.365 6.337 2.973 1.00 94.94 100 MET A C 1
ATOM 784 O O . MET A 1 100 ? -7.068 6.126 1.798 1.00 94.94 100 MET A O 1
ATOM 788 N N . ALA A 1 101 ? -6.445 6.589 3.909 1.00 94.75 101 ALA A N 1
ATOM 789 C CA . ALA A 1 101 ? -5.017 6.629 3.617 1.00 94.75 101 ALA A CA 1
ATOM 790 C C . ALA A 1 101 ? -4.502 5.278 3.094 1.00 94.75 101 ALA A C 1
ATOM 792 O O . ALA A 1 101 ? -3.774 5.261 2.104 1.00 94.75 101 ALA A O 1
ATOM 793 N N . LEU A 1 102 ? -4.935 4.162 3.694 1.00 93.88 102 LEU A N 1
ATOM 794 C CA . LEU A 1 102 ? -4.602 2.804 3.247 1.00 93.88 102 LEU A CA 1
ATOM 795 C C . LEU A 1 102 ? -5.103 2.527 1.822 1.00 93.88 102 LEU A C 1
ATOM 797 O O . LEU A 1 102 ? -4.333 2.054 0.996 1.00 93.88 102 LEU A O 1
ATOM 801 N N . VAL A 1 103 ? -6.349 2.891 1.494 1.00 94.75 103 VAL A N 1
ATOM 802 C CA . VAL A 1 103 ? -6.895 2.701 0.133 1.00 94.75 103 VAL A CA 1
ATOM 803 C C . VAL A 1 103 ? -6.078 3.462 -0.913 1.00 94.75 103 VAL A C 1
ATOM 805 O O . VAL A 1 103 ? -5.731 2.913 -1.963 1.00 94.75 103 VAL A O 1
ATOM 808 N N . VAL A 1 104 ? -5.765 4.732 -0.639 1.00 96.56 104 VAL A N 1
ATOM 809 C CA . VAL A 1 104 ? -4.973 5.564 -1.556 1.00 96.56 104 VAL A CA 1
ATOM 810 C C . VAL A 1 104 ? -3.556 5.006 -1.688 1.00 96.56 104 VAL A C 1
ATOM 812 O O . VAL A 1 104 ? -3.029 4.936 -2.797 1.00 96.56 104 VAL A O 1
ATOM 815 N N . TYR A 1 105 ? -2.955 4.567 -0.585 1.00 95.75 105 TYR A N 1
ATOM 816 C CA . TYR A 1 105 ? -1.636 3.947 -0.558 1.00 95.75 105 TYR A CA 1
ATOM 817 C C . TYR A 1 105 ? -1.572 2.657 -1.385 1.00 95.75 105 TYR A C 1
ATOM 819 O O . TYR A 1 105 ? -0.746 2.575 -2.295 1.00 95.75 105 TYR A O 1
ATOM 827 N N . ASP A 1 106 ? -2.484 1.710 -1.158 1.00 92.62 106 ASP A N 1
ATOM 828 C CA . ASP A 1 106 ? -2.534 0.429 -1.874 1.00 92.62 106 ASP A CA 1
ATOM 829 C C . ASP A 1 106 ? -2.755 0.642 -3.378 1.00 92.62 106 ASP A C 1
ATOM 831 O O . ASP A 1 106 ? -2.082 0.037 -4.216 1.00 92.62 106 ASP A O 1
ATOM 835 N N . THR A 1 107 ? -3.641 1.576 -3.738 1.00 93.94 107 THR A N 1
ATOM 836 C CA . THR A 1 107 ? -3.886 1.943 -5.142 1.00 93.94 107 THR A CA 1
ATOM 837 C C . THR A 1 107 ? -2.642 2.569 -5.778 1.00 93.94 107 THR A C 1
ATOM 839 O O . THR A 1 107 ? -2.315 2.279 -6.928 1.00 93.94 107 THR A O 1
ATOM 842 N N . THR A 1 108 ? -1.917 3.413 -5.039 1.00 95.38 108 THR A N 1
ATOM 843 C CA . THR A 1 108 ? -0.698 4.073 -5.533 1.00 95.38 108 THR A CA 1
ATOM 844 C C . THR A 1 108 ? 0.434 3.065 -5.726 1.00 95.38 108 THR A C 1
ATOM 846 O O . THR A 1 108 ? 1.096 3.101 -6.762 1.00 95.38 108 THR A O 1
ATOM 849 N N . LEU A 1 109 ? 0.624 2.133 -4.784 1.00 92.38 109 LEU A N 1
ATOM 850 C CA . LEU A 1 109 ? 1.551 1.005 -4.926 1.00 92.38 109 LEU A CA 1
ATOM 851 C C . LEU A 1 109 ? 1.233 0.171 -6.163 1.00 92.38 109 LEU A C 1
ATOM 853 O O . LEU A 1 109 ? 2.126 -0.158 -6.942 1.00 92.38 109 LEU A O 1
ATOM 857 N N . PHE A 1 110 ? -0.046 -0.150 -6.357 1.00 90.69 110 PHE A N 1
ATOM 858 C CA . PHE A 1 110 ? -0.494 -0.894 -7.522 1.00 90.69 110 PHE A CA 1
ATOM 859 C C . PHE A 1 110 ? -0.133 -0.155 -8.814 1.00 90.69 110 PHE A C 1
ATOM 861 O O . PHE A 1 110 ? 0.554 -0.726 -9.655 1.00 90.69 110 PHE A O 1
ATOM 868 N N . LEU A 1 111 ? -0.503 1.126 -8.940 1.00 92.00 111 LEU A N 1
ATOM 869 C CA . LEU A 1 111 ? -0.194 1.962 -10.108 1.00 92.00 111 LEU A CA 1
ATOM 870 C C . LEU A 1 111 ? 1.310 2.111 -10.357 1.00 92.00 111 LEU A C 1
ATOM 872 O O . LEU A 1 111 ? 1.739 2.120 -11.510 1.00 92.00 111 LEU A O 1
ATOM 876 N N . GLN A 1 112 ? 2.114 2.201 -9.298 1.00 91.75 112 GLN A N 1
ATOM 877 C CA . GLN A 1 112 ? 3.566 2.306 -9.407 1.00 91.75 112 GLN A CA 1
ATOM 878 C C . GLN A 1 112 ? 4.153 1.088 -10.125 1.00 91.75 112 GLN A C 1
ATOM 880 O O . GLN A 1 112 ? 4.952 1.254 -11.041 1.00 91.75 112 GLN A O 1
ATOM 885 N N . GLN A 1 113 ? 3.668 -0.122 -9.835 1.00 87.25 113 GLN A N 1
ATOM 886 C CA . GLN A 1 113 ? 4.119 -1.335 -10.527 1.00 87.25 113 GLN A CA 1
ATOM 887 C C . GLN A 1 113 ? 3.801 -1.348 -12.033 1.00 87.25 113 GLN A C 1
ATOM 889 O O . GLN A 1 113 ? 4.534 -1.974 -12.796 1.00 87.25 113 GLN A O 1
ATOM 894 N N . PHE A 1 114 ? 2.768 -0.630 -12.496 1.00 88.31 114 PHE A N 1
ATOM 895 C CA . PHE A 1 114 ? 2.462 -0.523 -13.934 1.00 88.31 114 PHE A CA 1
ATOM 896 C C . PHE A 1 114 ? 3.488 0.311 -14.702 1.00 88.31 114 PHE A C 1
ATOM 898 O O . PHE A 1 114 ? 3.739 0.042 -15.881 1.00 88.31 114 PHE A O 1
ATOM 905 N N . VAL A 1 115 ? 4.043 1.340 -14.057 1.00 89.62 115 VAL A N 1
ATOM 906 C CA . VAL A 1 115 ? 4.928 2.330 -14.692 1.00 89.62 115 VAL A CA 1
ATOM 907 C C . VAL A 1 115 ? 6.392 2.177 -14.299 1.00 89.62 115 VAL A C 1
ATOM 909 O O . VAL A 1 115 ? 7.251 2.760 -14.958 1.00 89.62 115 VAL A O 1
ATOM 912 N N . MET A 1 116 ? 6.686 1.385 -13.267 1.00 86.38 116 MET A N 1
ATOM 913 C CA . MET A 1 116 ? 8.047 1.107 -12.838 1.00 86.38 116 MET A CA 1
ATOM 914 C C . MET A 1 116 ? 8.827 0.453 -13.977 1.00 86.38 116 MET A C 1
ATOM 916 O O . MET A 1 116 ? 8.397 -0.526 -14.592 1.00 86.38 116 MET A O 1
ATOM 920 N N . ASN A 1 117 ? 9.981 1.036 -14.274 1.00 82.50 117 ASN A N 1
ATOM 921 C CA . ASN A 1 117 ? 10.863 0.595 -15.339 1.00 82.50 117 ASN A CA 1
ATOM 922 C C . ASN A 1 117 ? 12.064 -0.123 -14.723 1.00 82.50 117 ASN A C 1
ATOM 924 O O . ASN A 1 117 ? 12.790 0.474 -13.933 1.00 82.50 117 ASN A O 1
ATOM 928 N N . ASP A 1 118 ? 12.305 -1.377 -15.111 1.00 71.88 118 ASP A N 1
ATOM 929 C CA . ASP A 1 118 ? 13.374 -2.175 -14.495 1.00 71.88 118 ASP A CA 1
ATOM 930 C C . ASP A 1 118 ? 14.781 -1.886 -15.012 1.00 71.88 118 ASP A C 1
ATOM 932 O O . ASP A 1 118 ? 15.723 -2.557 -14.595 1.00 71.88 118 ASP A O 1
ATOM 936 N N . GLY A 1 119 ? 14.924 -0.912 -15.921 1.00 64.31 119 GLY A N 1
ATOM 937 C CA . GLY A 1 119 ? 16.221 -0.375 -16.346 1.00 64.31 119 GLY A CA 1
ATOM 938 C C . GLY A 1 1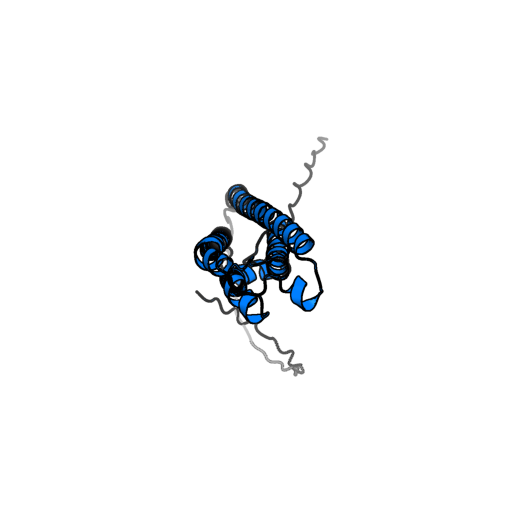19 ? 17.219 -1.440 -16.805 1.00 64.31 119 GLY A C 1
ATOM 939 O O . GLY A 1 119 ? 18.414 -1.252 -16.630 1.00 64.31 119 GLY A O 1
ATOM 940 N N . GLY A 1 120 ? 16.728 -2.575 -17.31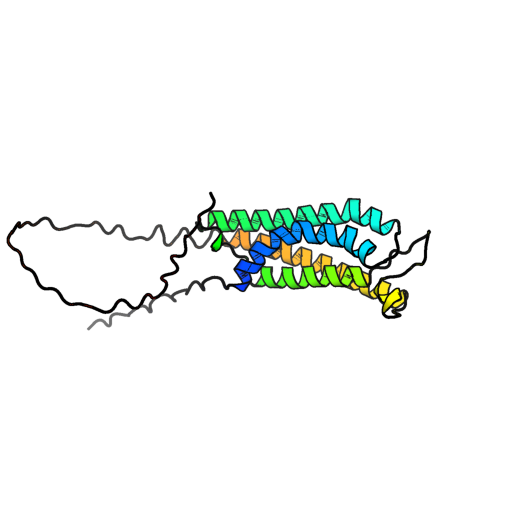3 1.00 54.56 120 GLY A N 1
ATOM 941 C CA . GLY A 1 120 ? 17.507 -3.803 -17.395 1.00 54.56 120 GLY A CA 1
ATOM 942 C C . GLY A 1 120 ? 18.766 -3.664 -18.243 1.00 54.56 120 GLY A C 1
ATOM 943 O O . GLY A 1 120 ? 18.678 -3.518 -19.457 1.00 54.56 120 GLY A O 1
ATOM 944 N N . ASP A 1 121 ? 19.926 -3.843 -17.613 1.00 54.84 121 ASP A N 1
ATOM 945 C CA . ASP A 1 121 ? 21.212 -4.042 -18.294 1.00 54.84 121 ASP A CA 1
ATOM 946 C C . ASP A 1 121 ? 21.250 -5.356 -19.118 1.00 54.84 121 ASP A C 1
ATOM 948 O O . ASP A 1 121 ? 22.209 -5.612 -19.844 1.00 54.84 121 ASP A O 1
ATOM 952 N N . THR A 1 122 ? 20.218 -6.210 -19.021 1.00 45.09 122 THR A N 1
ATOM 953 C CA . THR A 1 122 ? 20.187 -7.579 -19.576 1.00 45.09 122 THR A CA 1
ATOM 954 C C . THR A 1 122 ? 18.949 -7.931 -20.426 1.00 45.09 122 THR A C 1
ATOM 956 O O . THR A 1 122 ? 18.776 -9.099 -20.770 1.00 45.09 122 THR A O 1
ATOM 959 N N . GLY A 1 123 ? 18.086 -6.979 -20.817 1.00 53.72 123 GLY A N 1
ATOM 960 C CA . GLY A 1 123 ? 16.882 -7.280 -21.618 1.00 53.72 123 GLY A CA 1
ATOM 961 C C . GLY A 1 123 ? 16.143 -6.048 -22.165 1.00 53.72 123 GLY A C 1
ATOM 962 O O . GLY A 1 123 ? 16.625 -4.931 -21.977 1.00 53.72 123 GLY A O 1
ATOM 963 N N . PRO A 1 124 ? 14.989 -6.214 -22.854 1.00 54.00 124 PRO A N 1
ATOM 964 C CA . PRO A 1 124 ? 14.182 -5.082 -23.306 1.00 54.00 124 PRO A CA 1
ATOM 965 C C . PRO A 1 124 ? 13.750 -4.254 -22.093 1.00 54.00 124 PRO A C 1
ATOM 967 O O . PRO A 1 124 ? 12.952 -4.689 -21.267 1.00 54.00 124 PRO A O 1
ATOM 970 N N . SER A 1 125 ? 14.334 -3.068 -21.964 1.00 60.94 125 SER A N 1
ATOM 971 C CA . SER A 1 125 ? 14.007 -2.113 -20.916 1.00 60.94 125 SER A CA 1
ATOM 972 C C . SER A 1 125 ? 12.595 -1.570 -21.129 1.00 60.94 125 SER A C 1
ATOM 974 O O . SER A 1 125 ? 12.162 -1.326 -22.256 1.00 60.94 125 SER A O 1
ATOM 976 N N . GLY A 1 126 ? 11.848 -1.392 -20.043 1.00 69.00 126 GLY A N 1
ATOM 977 C CA . GLY A 1 126 ? 10.484 -0.895 -20.125 1.00 69.00 126 GLY A CA 1
ATOM 978 C C . GLY A 1 126 ? 9.660 -1.167 -18.878 1.00 69.00 126 GLY A C 1
ATOM 979 O O . GLY A 1 126 ? 10.027 -1.939 -17.997 1.00 69.00 126 GLY A O 1
ATOM 980 N N . SER A 1 127 ? 8.515 -0.503 -18.828 1.00 80.69 127 SER A N 1
ATOM 981 C CA . SER A 1 127 ? 7.434 -0.808 -17.894 1.00 80.69 127 SER A CA 1
ATOM 982 C C . SER A 1 127 ? 6.341 -1.588 -18.623 1.00 80.69 127 SER A C 1
ATOM 984 O O . SER A 1 127 ? 6.296 -1.584 -19.859 1.00 80.69 127 SER A O 1
ATOM 986 N N . TRP A 1 128 ? 5.412 -2.199 -17.886 1.00 84.81 128 TRP A N 1
ATOM 987 C CA . TRP A 1 128 ? 4.209 -2.764 -18.503 1.00 84.81 128 TRP A CA 1
ATOM 988 C C . TRP A 1 128 ? 3.470 -1.712 -19.340 1.00 84.81 128 TRP A C 1
ATOM 990 O O . TRP A 1 128 ? 3.090 -1.964 -20.483 1.00 84.81 128 TRP A O 1
ATOM 1000 N N . ALA A 1 129 ? 3.344 -0.495 -18.800 1.00 87.00 129 ALA A N 1
ATOM 1001 C CA . ALA A 1 129 ? 2.733 0.634 -19.488 1.00 87.00 129 ALA A CA 1
ATOM 1002 C C . ALA A 1 129 ? 3.468 0.990 -20.790 1.00 87.00 129 ALA A C 1
ATOM 1004 O O . ALA A 1 129 ? 2.835 1.309 -21.794 1.00 87.00 129 ALA A O 1
ATOM 1005 N N . SER A 1 130 ? 4.796 0.890 -20.821 1.00 85.25 130 SER A N 1
ATOM 1006 C CA . SER A 1 130 ? 5.562 1.101 -22.053 1.00 85.25 130 SER A CA 1
ATOM 1007 C C . SER A 1 130 ? 5.256 0.035 -23.101 1.00 85.25 130 SER A C 1
ATOM 1009 O O . SER A 1 130 ? 5.060 0.367 -24.267 1.00 85.25 130 SER A O 1
ATOM 1011 N N . HIS A 1 131 ? 5.167 -1.229 -22.683 1.00 82.94 131 HIS A N 1
ATOM 1012 C CA . HIS A 1 131 ? 4.945 -2.357 -23.585 1.00 82.94 131 HIS A CA 1
ATOM 1013 C C . HIS A 1 131 ? 3.515 -2.401 -24.149 1.00 82.94 131 HIS A C 1
ATOM 1015 O O . HIS A 1 131 ? 3.324 -2.668 -25.332 1.00 82.94 131 HIS A O 1
ATOM 1021 N N . HIS A 1 132 ? 2.506 -2.107 -23.323 1.00 85.44 132 HIS A N 1
ATOM 1022 C CA . HIS A 1 132 ? 1.097 -2.257 -23.702 1.00 85.44 132 HIS A CA 1
ATOM 1023 C C . HIS A 1 132 ? 0.391 -0.950 -24.064 1.00 85.44 132 HIS A C 1
ATOM 1025 O O . HIS A 1 132 ? -0.541 -0.970 -24.863 1.00 85.44 132 HIS A O 1
ATOM 1031 N N . LEU A 1 133 ? 0.817 0.180 -23.495 1.00 89.19 133 LEU A N 1
ATOM 1032 C CA . LEU A 1 133 ? 0.195 1.490 -23.729 1.00 89.19 133 LEU A CA 1
ATOM 1033 C C . LEU A 1 133 ? 1.071 2.415 -24.583 1.00 89.19 133 LEU A C 1
ATOM 1035 O O . LEU A 1 133 ? 0.672 3.542 -24.866 1.00 89.19 133 LEU A O 1
ATOM 1039 N N . GLY A 1 134 ? 2.270 1.972 -24.978 1.00 88.62 134 GLY A N 1
ATOM 1040 C CA . GLY A 1 134 ? 3.205 2.791 -25.748 1.00 88.62 134 GLY A CA 1
ATOM 1041 C C . GLY A 1 134 ? 3.752 3.987 -24.964 1.00 88.62 134 GLY A C 1
ATOM 1042 O O . GLY A 1 134 ? 4.196 4.966 -25.567 1.00 88.62 134 GLY A O 1
ATOM 1043 N N . LEU A 1 135 ? 3.715 3.943 -23.625 1.00 89.44 135 LEU A N 1
ATOM 1044 C CA . LEU A 1 135 ? 4.294 5.001 -22.803 1.00 89.44 135 LEU A CA 1
ATOM 1045 C C . LEU A 1 135 ? 5.807 5.082 -23.025 1.00 89.44 135 LEU A C 1
ATOM 1047 O O . LEU A 1 135 ? 6.533 4.096 -22.866 1.00 89.44 135 LEU A O 1
ATOM 1051 N N . SER A 1 136 ? 6.300 6.279 -23.340 1.00 89.69 136 SER A N 1
ATOM 1052 C CA . SER A 1 136 ? 7.738 6.482 -23.491 1.00 89.69 136 SER A CA 1
ATOM 1053 C C . SER A 1 136 ? 8.459 6.250 -22.164 1.00 89.69 136 SER A C 1
ATOM 1055 O O . SER A 1 136 ? 7.959 6.596 -21.091 1.00 89.69 136 SER A O 1
ATOM 1057 N N . VAL A 1 137 ? 9.677 5.713 -22.243 1.00 85.56 137 VAL A N 1
ATOM 1058 C CA . VAL A 1 137 ? 10.524 5.438 -21.073 1.00 85.56 137 VAL A CA 1
ATOM 1059 C C . VAL A 1 137 ? 10.682 6.681 -20.190 1.00 85.56 137 VAL A C 1
ATOM 1061 O O . VAL A 1 137 ? 10.557 6.595 -18.974 1.00 85.56 137 VAL A O 1
ATOM 1064 N N . ALA A 1 138 ? 10.878 7.856 -20.797 1.00 89.25 138 ALA A N 1
ATOM 1065 C CA . ALA A 1 138 ? 11.035 9.111 -20.068 1.00 89.25 138 ALA A CA 1
ATOM 1066 C C . ALA A 1 138 ? 9.788 9.506 -19.255 1.00 89.25 138 ALA A C 1
ATOM 1068 O O . ALA A 1 138 ? 9.924 10.088 -18.179 1.00 89.25 138 ALA A O 1
ATOM 1069 N N . VAL A 1 139 ? 8.582 9.213 -19.755 1.00 91.06 139 VAL A N 1
ATOM 1070 C CA . VAL A 1 139 ? 7.334 9.474 -19.022 1.00 91.06 139 VAL A CA 1
ATOM 1071 C C . VAL A 1 139 ? 7.157 8.446 -17.909 1.00 91.06 139 VAL A C 1
ATOM 1073 O O . VAL A 1 139 ? 6.920 8.850 -16.772 1.00 91.06 139 VAL A O 1
ATOM 1076 N N . SER A 1 140 ? 7.356 7.155 -18.196 1.00 89.38 140 SER A N 1
ATOM 1077 C CA . SER A 1 140 ? 7.277 6.085 -17.192 1.00 89.38 140 SER A CA 1
ATOM 1078 C C . SER A 1 140 ? 8.218 6.335 -16.013 1.00 89.38 140 SER A C 1
ATOM 1080 O O . SER A 1 140 ? 7.774 6.304 -14.872 1.00 89.38 140 SER A O 1
ATOM 1082 N N . THR A 1 141 ? 9.479 6.707 -16.265 1.00 88.19 141 THR A N 1
ATOM 1083 C CA . THR A 1 141 ? 10.450 7.020 -15.203 1.00 88.19 141 THR A CA 1
ATOM 1084 C C . THR A 1 141 ? 10.009 8.202 -14.332 1.00 88.19 141 THR A C 1
ATOM 1086 O O . THR A 1 141 ? 10.172 8.170 -13.114 1.00 88.19 141 THR A O 1
ATOM 1089 N N . LYS A 1 142 ? 9.429 9.257 -14.923 1.00 93.06 142 LYS A N 1
ATOM 1090 C CA . LYS A 1 142 ? 8.918 10.405 -14.153 1.00 93.06 142 LYS A CA 1
ATOM 1091 C C . LYS A 1 142 ? 7.691 10.035 -13.320 1.00 93.06 142 LYS A C 1
ATOM 1093 O O . LYS A 1 142 ? 7.578 10.489 -12.184 1.00 93.06 142 LYS A O 1
ATOM 1098 N N . MET A 1 143 ? 6.784 9.234 -13.879 1.00 94.12 143 MET A N 1
ATOM 1099 C CA . MET A 1 143 ? 5.604 8.748 -13.164 1.00 94.12 143 MET A CA 1
ATOM 1100 C C . MET A 1 143 ? 5.990 7.824 -12.009 1.00 94.12 143 MET A C 1
ATOM 1102 O O . MET A 1 143 ? 5.487 8.009 -10.908 1.00 94.12 143 MET A O 1
ATOM 1106 N N . ASP A 1 144 ? 6.913 6.889 -12.233 1.00 90.88 144 ASP A N 1
ATOM 1107 C CA . ASP A 1 144 ? 7.438 5.995 -11.198 1.00 90.88 144 ASP A CA 1
ATOM 1108 C C . ASP A 1 144 ? 8.076 6.780 -10.044 1.00 90.88 144 ASP A C 1
ATOM 1110 O O . ASP A 1 144 ? 7.739 6.560 -8.881 1.00 90.88 144 ASP A O 1
ATOM 1114 N N . ALA A 1 145 ? 8.909 7.781 -10.351 1.00 92.31 145 ALA A N 1
ATOM 1115 C CA . ALA A 1 145 ? 9.501 8.652 -9.336 1.00 92.31 145 ALA A CA 1
ATOM 1116 C C . ALA A 1 145 ? 8.438 9.424 -8.530 1.00 92.31 145 ALA A C 1
ATOM 1118 O O . ALA A 1 145 ? 8.516 9.485 -7.302 1.00 92.31 145 ALA A O 1
ATOM 1119 N N . LEU A 1 146 ? 7.426 9.989 -9.200 1.00 96.81 146 LEU A N 1
ATOM 1120 C CA . LEU A 1 146 ? 6.333 10.706 -8.539 1.00 96.81 146 LEU A CA 1
ATOM 1121 C C . LEU A 1 146 ? 5.524 9.778 -7.623 1.00 96.81 146 LEU A C 1
ATOM 1123 O O . LEU A 1 146 ? 5.291 10.114 -6.463 1.00 96.81 146 LEU A O 1
ATOM 1127 N N . LEU A 1 147 ? 5.130 8.605 -8.125 1.00 96.00 147 LEU A N 1
ATOM 1128 C CA . LEU A 1 147 ? 4.369 7.619 -7.359 1.00 96.00 147 LEU A CA 1
ATOM 1129 C C . LEU A 1 147 ? 5.178 7.098 -6.172 1.00 96.00 147 LEU A C 1
ATOM 1131 O O . LEU A 1 147 ? 4.631 6.967 -5.083 1.00 96.00 147 LEU A O 1
ATOM 1135 N N . THR A 1 148 ? 6.483 6.890 -6.341 1.00 93.12 148 THR A N 1
ATOM 1136 C CA . THR A 1 148 ? 7.394 6.506 -5.257 1.00 93.12 148 THR A CA 1
ATOM 1137 C C . THR A 1 148 ? 7.411 7.553 -4.138 1.00 93.12 148 THR A C 1
ATOM 1139 O O . THR A 1 148 ? 7.274 7.207 -2.965 1.00 93.12 148 THR A O 1
ATOM 1142 N N . ILE A 1 149 ? 7.502 8.845 -4.476 1.00 96.06 149 ILE A N 1
ATOM 1143 C CA . ILE A 1 149 ? 7.414 9.935 -3.488 1.00 96.06 149 ILE A CA 1
ATOM 1144 C C . ILE A 1 149 ? 6.048 9.924 -2.787 1.00 96.06 149 ILE A C 1
ATOM 1146 O O . ILE A 1 149 ? 5.986 10.037 -1.561 1.00 96.06 149 ILE A O 1
ATOM 1150 N N . CYS A 1 150 ? 4.956 9.745 -3.539 1.00 97.62 150 CYS A N 1
ATOM 1151 C CA . CYS A 1 150 ? 3.611 9.632 -2.974 1.00 97.62 150 CYS A CA 1
ATOM 1152 C C . CYS A 1 150 ? 3.490 8.445 -2.009 1.00 97.62 150 CYS A C 1
ATOM 1154 O O . CYS A 1 150 ? 2.921 8.609 -0.935 1.00 97.62 150 CYS A O 1
ATOM 1156 N N . ILE A 1 151 ? 4.056 7.284 -2.346 1.00 95.62 151 ILE A N 1
ATOM 1157 C CA . ILE A 1 151 ? 4.073 6.087 -1.493 1.00 95.62 151 ILE A CA 1
ATOM 1158 C C . ILE A 1 151 ? 4.789 6.384 -0.176 1.00 95.62 151 ILE A C 1
ATOM 1160 O O . ILE A 1 151 ? 4.240 6.090 0.882 1.00 95.62 151 ILE A O 1
ATOM 1164 N N . PHE A 1 152 ? 5.971 7.010 -0.209 1.00 95.12 152 PHE A N 1
ATOM 1165 C CA . PHE A 1 152 ? 6.692 7.371 1.016 1.00 95.12 152 PHE A CA 1
ATOM 1166 C C . PHE A 1 152 ? 5.922 8.377 1.875 1.00 95.12 152 PHE A C 1
ATOM 1168 O O . PHE A 1 152 ? 5.843 8.213 3.093 1.00 95.12 152 PHE A O 1
ATOM 1175 N N . PHE A 1 153 ? 5.323 9.395 1.254 1.00 97.50 153 PHE A N 1
ATOM 1176 C CA . PHE A 1 153 ? 4.507 10.376 1.965 1.00 97.50 153 PHE A CA 1
ATOM 1177 C C . PHE A 1 153 ? 3.265 9.736 2.600 1.00 97.50 153 PHE A C 1
ATOM 1179 O O . PHE A 1 153 ? 2.983 9.964 3.773 1.00 97.50 153 PHE A O 1
ATOM 1186 N N . LEU A 1 154 ? 2.546 8.893 1.856 1.00 97.00 154 LEU A N 1
ATOM 1187 C CA . LEU A 1 154 ? 1.374 8.174 2.354 1.00 97.00 154 LEU A CA 1
ATOM 1188 C C . LEU A 1 154 ? 1.746 7.203 3.473 1.00 97.00 154 LEU A C 1
ATOM 1190 O O . LEU A 1 154 ? 1.041 7.150 4.475 1.00 97.00 154 LEU A O 1
ATOM 1194 N N . LEU A 1 155 ? 2.874 6.498 3.355 1.00 95.62 155 LEU A N 1
ATOM 1195 C CA . LEU A 1 155 ? 3.383 5.629 4.413 1.00 95.62 155 LEU A CA 1
ATOM 1196 C C . LEU A 1 155 ? 3.676 6.425 5.689 1.00 95.62 155 LEU A C 1
ATOM 1198 O O . LEU A 1 155 ? 3.282 6.011 6.776 1.00 95.62 155 LEU A O 1
ATOM 1202 N N . PHE A 1 156 ? 4.305 7.596 5.562 1.00 95.88 156 PHE A N 1
ATOM 1203 C CA . PHE A 1 156 ? 4.524 8.500 6.689 1.00 95.88 156 PHE A CA 1
ATOM 1204 C C . PHE A 1 156 ? 3.201 8.946 7.327 1.00 95.88 156 PHE A C 1
ATOM 1206 O O . PHE A 1 156 ? 3.063 8.879 8.546 1.00 95.88 156 PHE A O 1
ATOM 1213 N N . VAL A 1 157 ? 2.207 9.341 6.523 1.00 96.88 157 VAL A N 1
ATOM 1214 C CA . VAL A 1 157 ? 0.871 9.725 7.011 1.00 96.88 157 VAL A CA 1
ATOM 1215 C C . VAL A 1 157 ? 0.177 8.558 7.715 1.00 96.88 157 VAL A C 1
ATOM 1217 O O . VAL A 1 157 ? -0.377 8.749 8.792 1.00 96.88 157 VAL A O 1
ATOM 1220 N N . ILE A 1 158 ? 0.230 7.347 7.159 1.00 96.12 158 ILE A N 1
ATOM 1221 C CA . ILE A 1 158 ? -0.343 6.135 7.762 1.00 96.12 158 ILE A CA 1
ATOM 1222 C C . ILE A 1 158 ? 0.317 5.846 9.110 1.00 96.12 158 ILE A C 1
ATOM 1224 O O . ILE A 1 158 ? -0.383 5.613 10.096 1.00 96.12 158 ILE A O 1
ATOM 1228 N N . MET A 1 159 ? 1.649 5.903 9.178 1.00 94.94 159 MET A N 1
ATOM 1229 C CA . MET A 1 159 ? 2.398 5.707 10.420 1.00 94.94 159 MET A CA 1
ATOM 1230 C C . MET A 1 159 ? 2.055 6.779 11.457 1.00 94.94 159 MET A C 1
ATOM 1232 O O . MET A 1 159 ? 1.809 6.451 12.616 1.00 94.94 159 MET A O 1
ATOM 1236 N N . PHE A 1 160 ? 1.971 8.044 11.037 1.00 95.25 160 PHE A N 1
ATOM 1237 C CA . PHE A 1 160 ? 1.564 9.153 11.894 1.00 95.25 160 PHE A CA 1
ATOM 1238 C C . PHE A 1 160 ? 0.149 8.946 12.443 1.00 95.25 160 PHE A C 1
ATOM 1240 O O . PHE A 1 160 ? -0.026 8.958 13.655 1.00 95.25 160 PHE A O 1
ATOM 1247 N N . LEU A 1 161 ? -0.837 8.671 11.582 1.00 94.06 161 LEU A N 1
ATOM 1248 C CA . LEU A 1 161 ? -2.225 8.420 11.985 1.00 94.06 161 LEU A CA 1
ATOM 1249 C C . LEU A 1 161 ? -2.340 7.215 12.921 1.00 94.06 161 LEU A C 1
ATOM 1251 O O . LEU A 1 161 ? -3.090 7.252 13.892 1.00 94.06 161 LEU A O 1
ATOM 1255 N N . THR A 1 162 ? -1.583 6.153 12.648 1.00 93.12 162 THR A N 1
ATOM 1256 C CA . THR A 1 162 ? -1.541 4.955 13.495 1.00 93.12 162 THR A CA 1
ATOM 1257 C C . THR A 1 162 ? -0.988 5.288 14.883 1.00 93.12 162 THR A C 1
ATOM 1259 O O . THR A 1 162 ? -1.525 4.820 15.884 1.00 93.12 162 THR A O 1
ATOM 1262 N N . PHE A 1 163 ? 0.036 6.142 14.964 1.00 90.56 163 PHE A N 1
ATOM 1263 C CA . PHE A 1 163 ? 0.638 6.565 16.229 1.00 90.56 163 PHE A CA 1
ATOM 1264 C C . PHE A 1 163 ? -0.228 7.569 17.001 1.00 90.56 163 PHE A C 1
ATOM 1266 O O . PHE A 1 163 ? -0.415 7.421 18.206 1.00 90.56 163 PHE A O 1
ATOM 1273 N N . THR A 1 164 ? -0.813 8.571 16.337 1.00 89.44 164 THR A N 1
ATOM 1274 C CA . THR A 1 164 ? -1.714 9.530 16.999 1.00 89.44 164 THR A CA 1
ATOM 1275 C C . THR A 1 164 ? -2.967 8.844 17.524 1.00 89.44 164 THR A C 1
ATOM 1277 O O . THR A 1 164 ? -3.451 9.181 18.600 1.00 89.44 164 THR A O 1
ATOM 1280 N N . MET A 1 165 ? -3.451 7.821 16.814 1.00 78.19 165 MET A N 1
ATOM 1281 C CA . MET A 1 165 ? -4.524 6.964 17.304 1.00 78.19 165 MET A CA 1
ATOM 1282 C C . MET A 1 165 ? -4.170 6.253 18.616 1.00 78.19 165 MET A C 1
ATOM 1284 O O . MET A 1 165 ? -5.086 5.993 19.396 1.00 78.19 165 MET A O 1
ATOM 1288 N N . GLU A 1 166 ? -2.907 5.908 18.860 1.00 76.50 166 GLU A N 1
ATOM 1289 C CA . GLU A 1 166 ? -2.482 5.308 20.132 1.00 76.50 166 GLU A CA 1
ATOM 1290 C C . GLU A 1 166 ? -2.553 6.338 21.270 1.00 76.50 166 GLU A C 1
ATOM 1292 O O . GLU A 1 166 ? -3.055 6.026 22.346 1.00 76.50 166 GLU A O 1
ATOM 1297 N N . LEU A 1 167 ? -2.150 7.589 21.011 1.00 74.75 167 LEU A N 1
ATOM 1298 C CA . LEU A 1 167 ? -2.161 8.669 22.008 1.00 74.75 167 LEU A CA 1
ATOM 1299 C C . LEU A 1 167 ? -3.574 9.079 22.453 1.00 74.75 167 LEU A C 1
ATOM 1301 O O . LEU A 1 167 ? -3.779 9.439 23.609 1.00 74.75 167 LEU A O 1
ATOM 1305 N N . GLU A 1 168 ? -4.561 9.017 21.560 1.00 71.12 168 GLU A N 1
ATOM 1306 C CA . GLU A 1 168 ? -5.955 9.354 21.891 1.00 71.12 168 GLU A CA 1
ATOM 1307 C C . GLU A 1 168 ? -6.661 8.271 22.732 1.00 71.12 168 GLU A C 1
ATOM 1309 O O . GLU A 1 168 ? -7.717 8.528 23.310 1.00 71.12 168 GLU A O 1
ATOM 1314 N N . GLY A 1 169 ? -6.097 7.059 22.815 1.00 57.06 169 GLY A N 1
ATOM 1315 C CA . GLY A 1 169 ? -6.725 5.893 23.444 1.00 57.06 169 GLY A CA 1
ATOM 1316 C C . GLY A 1 169 ? -6.871 5.945 24.970 1.00 57.06 169 GLY A C 1
ATOM 1317 O O . GLY A 1 169 ? -7.691 5.198 25.501 1.00 57.06 169 GLY A O 1
ATOM 1318 N N . ASP A 1 170 ? -6.146 6.826 25.666 1.00 49.50 170 ASP A N 1
ATOM 1319 C CA . ASP A 1 170 ? -6.086 6.840 27.140 1.00 49.50 170 ASP A CA 1
ATOM 1320 C C . ASP A 1 170 ? -6.998 7.875 27.822 1.00 49.50 170 ASP A C 1
ATOM 1322 O O . ASP A 1 170 ? -7.199 7.815 29.034 1.00 49.50 170 ASP A O 1
ATOM 1326 N N . TYR A 1 171 ? -7.609 8.808 27.085 1.00 47.00 171 TYR A N 1
ATOM 1327 C CA . TYR A 1 171 ? -8.319 9.934 27.715 1.00 47.00 171 TYR A CA 1
ATOM 1328 C C . TYR A 1 171 ? -9.839 9.759 27.874 1.00 47.00 171 TYR A C 1
ATOM 1330 O O . TYR A 1 171 ? -10.465 10.576 28.542 1.00 47.00 171 TYR A O 1
ATOM 1338 N N . GLY A 1 172 ? -10.455 8.724 27.286 1.00 46.66 172 GLY A N 1
ATOM 1339 C CA . GLY A 1 172 ? -11.923 8.660 27.163 1.00 46.66 172 GLY A CA 1
ATOM 1340 C C . GLY A 1 172 ? -12.650 7.563 27.945 1.00 46.66 172 GLY A C 1
ATOM 1341 O O . GLY A 1 172 ? -13.822 7.728 28.262 1.00 46.66 172 GLY A O 1
ATOM 1342 N N . VAL A 1 173 ? -11.999 6.439 28.259 1.00 48.38 173 VAL A N 1
ATOM 1343 C CA . VAL A 1 173 ? -12.713 5.241 28.762 1.00 48.38 173 VAL A CA 1
ATOM 1344 C C . VAL A 1 173 ? -12.647 5.110 30.293 1.00 48.38 173 VAL A C 1
ATOM 1346 O O . VAL A 1 173 ? -13.458 4.415 30.897 1.00 48.38 173 VAL A O 1
ATOM 1349 N N . GLY A 1 174 ? -11.736 5.830 30.953 1.00 44.91 174 GLY A N 1
ATOM 1350 C CA . GLY A 1 174 ? -11.553 5.751 32.406 1.00 44.91 174 GLY A CA 1
ATOM 1351 C C . GLY A 1 174 ? -12.455 6.658 33.249 1.00 44.91 174 GLY A C 1
ATOM 1352 O O . GLY A 1 174 ? -12.524 6.461 34.459 1.00 44.91 174 GLY A O 1
ATOM 1353 N N . GLN A 1 175 ? -13.136 7.652 32.664 1.00 45.69 175 GLN A N 1
ATOM 1354 C CA . GLN A 1 175 ? -13.808 8.684 33.468 1.00 45.69 175 GLN A CA 1
ATOM 1355 C C . GLN A 1 175 ? -15.309 8.445 33.688 1.00 45.69 175 GLN A C 1
ATOM 1357 O O . GLN A 1 175 ? -15.838 8.882 34.706 1.00 45.69 175 GLN A O 1
ATOM 1362 N N . GLU A 1 176 ? -15.987 7.696 32.813 1.00 49.25 176 GLU A N 1
ATOM 1363 C CA . GLU A 1 176 ? -17.405 7.351 33.020 1.00 49.25 176 GLU A CA 1
ATOM 1364 C C . GLU A 1 176 ? -17.587 6.085 33.871 1.00 49.25 176 GLU A C 1
ATOM 1366 O O . GLU A 1 176 ? -18.504 6.026 34.687 1.00 49.25 176 GLU A O 1
ATOM 1371 N N . ALA A 1 177 ? -16.664 5.118 33.797 1.00 49.47 177 ALA A N 1
ATOM 1372 C CA . ALA A 1 177 ? -16.702 3.932 34.661 1.00 49.47 177 ALA A CA 1
ATOM 1373 C C . ALA A 1 177 ? -16.383 4.247 36.138 1.00 49.47 177 ALA A C 1
ATOM 1375 O O . ALA A 1 177 ? -16.823 3.520 37.024 1.00 49.47 177 ALA A O 1
ATOM 1376 N N . LEU A 1 178 ? -15.667 5.344 36.423 1.00 49.31 178 LEU A N 1
ATOM 1377 C CA . LEU A 1 178 ? -15.397 5.798 37.796 1.00 49.31 178 LEU A CA 1
ATOM 1378 C C . LEU A 1 178 ? -16.494 6.717 38.365 1.00 49.31 178 LEU A C 1
ATOM 1380 O O . LEU A 1 178 ? -16.445 7.075 39.539 1.00 49.31 178 LEU A O 1
ATOM 1384 N N . MET A 1 179 ? -17.457 7.120 37.533 1.00 48.91 179 MET A N 1
ATOM 1385 C CA . MET A 1 179 ? -18.575 7.994 37.902 1.00 48.91 179 MET A CA 1
ATOM 1386 C C . MET A 1 179 ? -19.912 7.256 37.901 1.00 48.91 179 MET A C 1
ATOM 1388 O O . MET A 1 179 ? -20.940 7.909 38.061 1.00 48.91 179 MET A O 1
ATOM 1392 N N . ALA A 1 180 ? -19.924 5.924 37.751 1.00 51.28 180 ALA A N 1
ATOM 1393 C CA . ALA A 1 180 ? -21.105 5.141 38.088 1.00 51.28 180 ALA A CA 1
ATOM 1394 C C . ALA A 1 180 ? -21.447 5.471 39.550 1.00 51.28 180 ALA A C 1
ATOM 1396 O O . ALA A 1 180 ? -20.660 5.133 40.442 1.00 51.28 180 ALA A O 1
ATOM 1397 N N . PRO A 1 181 ? -22.548 6.202 39.817 1.00 49.78 181 PRO A N 1
ATOM 1398 C CA . PRO A 1 181 ? -22.928 6.488 41.180 1.00 49.78 181 PRO A CA 1
ATOM 1399 C C . PRO A 1 181 ? -23.103 5.136 41.852 1.00 49.78 181 PRO A C 1
ATOM 1401 O O . PRO A 1 181 ? -23.767 4.251 41.311 1.00 49.78 181 PRO A O 1
ATOM 1404 N N . LEU A 1 182 ? -22.457 4.973 43.003 1.00 53.75 182 LEU A N 1
ATOM 1405 C CA . LEU A 1 182 ? -22.747 3.919 43.958 1.00 53.75 182 LEU A CA 1
ATOM 1406 C C . LEU A 1 182 ? -24.226 4.094 44.323 1.00 53.75 182 LEU A C 1
ATOM 1408 O O . LEU A 1 182 ? -24.571 4.791 45.273 1.00 53.75 182 LEU A O 1
ATOM 1412 N N . VAL A 1 183 ? -25.117 3.549 43.494 1.00 56.38 183 VAL A N 1
ATOM 1413 C CA . VAL A 1 183 ? -26.511 3.340 43.839 1.00 56.38 183 VAL A CA 1
ATOM 1414 C C . VAL A 1 183 ? -26.438 2.238 44.877 1.00 56.38 183 VAL A C 1
ATOM 1416 O O . VAL A 1 183 ? -26.441 1.051 44.572 1.00 56.38 183 VAL A O 1
ATOM 1419 N N . THR A 1 184 ? -26.231 2.660 46.121 1.00 52.56 184 THR A N 1
ATOM 1420 C CA . THR A 1 184 ? -26.612 1.900 47.295 1.00 52.56 184 THR A CA 1
ATOM 1421 C C . THR A 1 184 ? -28.077 1.560 47.096 1.00 52.56 184 THR A C 1
ATOM 1423 O O . THR A 1 184 ? -28.941 2.421 47.270 1.00 52.56 184 THR A O 1
ATOM 1426 N N . GLU A 1 185 ? -28.342 0.333 46.650 1.00 52.09 185 GLU A N 1
ATOM 1427 C CA . GLU A 1 185 ? -29.650 -0.286 46.787 1.00 52.09 185 GLU A CA 1
ATOM 1428 C C . GLU A 1 185 ? -29.952 -0.374 48.285 1.00 52.09 185 GLU A C 1
ATOM 1430 O O . GLU A 1 185 ? -29.656 -1.354 48.963 1.00 52.09 185 GLU A O 1
ATOM 1435 N N . GLU A 1 186 ? -30.495 0.708 48.832 1.00 55.34 186 GLU A N 1
ATOM 1436 C CA . GLU A 1 186 ? -31.375 0.594 49.974 1.00 55.34 186 GLU A CA 1
ATOM 1437 C C . GLU A 1 186 ? -32.770 0.248 49.456 1.00 55.34 186 GLU A C 1
ATOM 1439 O O . GLU A 1 186 ? -33.305 0.930 48.581 1.00 55.34 186 GLU A O 1
ATOM 1444 N N . HIS A 1 187 ? -33.364 -0.752 50.114 1.00 46.88 187 HIS A N 1
ATOM 1445 C CA . HIS A 1 187 ? -34.786 -1.108 50.122 1.00 46.88 187 HIS A CA 1
ATOM 1446 C C . HIS A 1 187 ? -35.296 -1.982 48.955 1.00 46.88 187 HIS A C 1
ATOM 1448 O O . HIS A 1 187 ? -35.054 -1.695 47.796 1.00 46.88 187 HIS A O 1
ATOM 1454 N N . LYS A 1 188 ? -36.092 -3.038 49.180 1.00 44.06 188 LYS A N 1
ATOM 1455 C CA . LYS A 1 188 ? -36.981 -3.322 50.317 1.00 44.06 188 LYS A CA 1
ATOM 1456 C C . LYS A 1 188 ? -37.319 -4.822 50.365 1.00 44.06 188 LYS A C 1
ATOM 1458 O O . LYS A 1 188 ? -37.722 -5.399 49.362 1.00 44.06 188 LYS A O 1
ATOM 1463 N N . VAL A 1 189 ? -37.149 -5.421 51.542 1.00 55.94 189 VAL A N 1
ATOM 1464 C CA . VAL A 1 189 ? -37.781 -6.685 51.948 1.00 55.94 189 VAL A CA 1
ATOM 1465 C C . VAL A 1 189 ? -39.267 -6.407 52.141 1.00 55.94 189 VAL A C 1
ATOM 1467 O O . VAL A 1 189 ? -39.561 -5.437 52.823 1.00 55.94 189 VAL A O 1
ATOM 1470 N N . ASP A 1 190 ? -40.132 -7.208 51.520 1.00 52.41 190 ASP A N 1
ATOM 1471 C CA . ASP A 1 190 ? -41.499 -7.613 51.917 1.00 52.41 190 ASP A CA 1
ATOM 1472 C C . ASP A 1 190 ? -41.989 -8.469 50.723 1.00 52.41 190 ASP A C 1
ATOM 1474 O O . ASP A 1 190 ? -42.014 -7.992 49.594 1.00 52.41 190 ASP A O 1
ATOM 1478 N N . GLY A 1 191 ? -42.139 -9.791 50.810 1.00 59.47 191 GLY A N 1
ATOM 1479 C CA . GLY A 1 191 ? -43.113 -10.477 51.648 1.00 59.47 191 GLY A CA 1
ATOM 1480 C C . GLY A 1 191 ? -44.394 -10.685 50.830 1.00 59.47 191 GLY A C 1
ATOM 1481 O O . GLY A 1 191 ? -44.999 -9.698 50.438 1.00 59.47 191 GLY A O 1
ATOM 1482 N N . GLU A 1 192 ? -44.741 -11.953 50.568 1.00 49.53 192 GLU A N 1
ATOM 1483 C CA . GLU A 1 192 ? -46.102 -12.532 50.478 1.00 49.53 192 GLU A CA 1
ATOM 1484 C C . GLU A 1 192 ? -46.208 -13.601 49.373 1.00 49.53 192 GLU A C 1
ATOM 1486 O O . GLU A 1 192 ? -46.200 -13.334 48.170 1.00 49.53 192 GLU A O 1
ATOM 1491 N N . GLU A 1 193 ? -46.241 -14.853 49.840 1.00 58.62 193 GLU A N 1
ATOM 1492 C CA . GLU A 1 193 ? -46.748 -16.009 49.112 1.00 58.62 193 GLU A CA 1
ATOM 1493 C C . GLU A 1 193 ? -48.231 -15.779 48.817 1.00 58.62 193 GLU A C 1
ATOM 1495 O O . GLU A 1 193 ? -48.977 -15.456 49.736 1.00 58.62 193 GLU A O 1
ATOM 1500 N N . ASP A 1 194 ? -48.686 -16.064 47.597 1.00 44.97 194 ASP A N 1
ATOM 1501 C CA . ASP A 1 194 ? -49.922 -16.826 47.501 1.00 44.97 194 ASP A CA 1
ATOM 1502 C C . ASP A 1 194 ? -50.059 -17.623 46.207 1.00 44.97 194 ASP A C 1
ATOM 1504 O O . ASP A 1 194 ? -49.461 -17.358 45.163 1.00 44.97 194 ASP A O 1
ATOM 1508 N N . SER A 1 195 ? -50.816 -18.691 46.367 1.00 58.00 195 SER A N 1
ATOM 1509 C CA . SER A 1 195 ? -50.904 -19.876 45.532 1.00 58.00 195 SER A CA 1
ATOM 1510 C C . SER A 1 195 ? -52.128 -19.833 44.594 1.00 58.00 195 SER A C 1
ATOM 1512 O O . SER A 1 195 ? -52.919 -18.899 44.637 1.00 58.00 195 SER A O 1
ATOM 1514 N N . VAL A 1 196 ? -52.325 -20.912 43.814 1.00 48.03 196 VAL A N 1
ATOM 1515 C CA . VAL A 1 196 ? -53.633 -21.412 43.307 1.00 48.03 196 VAL A CA 1
ATOM 1516 C C . VAL A 1 196 ? -54.016 -21.117 41.827 1.00 48.03 196 VAL A C 1
ATOM 1518 O O . VAL A 1 196 ? -54.526 -20.067 41.468 1.00 48.03 196 VAL A O 1
ATOM 1521 N N . VAL A 1 197 ? -53.901 -22.199 41.029 1.00 42.50 197 VAL A N 1
ATOM 1522 C CA . VAL A 1 197 ? -54.895 -22.786 40.080 1.00 42.50 197 VAL A CA 1
ATOM 1523 C C . VAL A 1 197 ? -54.873 -22.484 38.564 1.00 42.50 197 VAL A C 1
ATOM 1525 O O . VAL A 1 197 ? -55.075 -21.377 38.086 1.00 42.50 197 VAL A O 1
ATOM 1528 N N . LYS A 1 198 ? -54.700 -23.612 37.844 1.00 49.97 198 LYS A N 1
ATOM 1529 C CA . LYS A 1 198 ? -55.214 -24.068 36.531 1.00 49.97 198 LYS A CA 1
ATOM 1530 C C . LYS A 1 198 ? -56.312 -23.214 35.866 1.00 49.97 198 LYS A C 1
ATOM 1532 O O . LYS A 1 198 ? -57.324 -22.947 36.492 1.00 49.97 198 LYS A O 1
ATOM 1537 N N . ASP A 1 199 ? -56.238 -23.005 34.548 1.00 44.44 199 ASP A N 1
ATOM 1538 C CA . ASP A 1 199 ? -56.812 -23.924 33.545 1.00 44.44 199 ASP A CA 1
ATOM 1539 C C . ASP A 1 199 ? -56.611 -23.433 32.091 1.00 44.44 199 ASP A C 1
ATOM 1541 O O . ASP A 1 199 ? -56.766 -22.261 31.771 1.00 44.44 199 ASP A O 1
ATOM 1545 N N . SER A 1 200 ? -56.256 -24.384 31.224 1.00 53.16 200 SER A N 1
ATOM 1546 C CA . SER A 1 200 ? -56.832 -24.670 29.901 1.00 53.16 200 SER A CA 1
ATOM 1547 C C . SER A 1 200 ? -57.477 -23.537 29.073 1.00 53.16 200 SER A C 1
ATOM 1549 O O . SER A 1 200 ? -58.604 -23.147 29.345 1.00 53.16 200 SER A O 1
ATOM 1551 N N . SER A 1 201 ? -56.878 -23.168 27.930 1.00 42.97 201 SER A N 1
ATOM 1552 C CA . SER A 1 201 ? -57.630 -22.987 26.669 1.00 42.97 201 SER A CA 1
ATOM 1553 C C . SER A 1 201 ? -56.702 -22.846 25.460 1.00 42.97 201 SER A C 1
ATOM 1555 O O . SER A 1 201 ? -55.945 -21.890 25.310 1.00 42.97 201 SER A O 1
ATOM 1557 N N . SER A 1 202 ? -56.826 -23.823 24.572 1.00 54.31 202 SER A N 1
ATOM 1558 C CA . SER A 1 202 ? -56.329 -23.868 23.203 1.00 54.31 202 SER A CA 1
ATOM 1559 C C . SER A 1 202 ? -56.730 -22.646 22.375 1.00 54.31 202 SER A C 1
ATOM 1561 O O . SER A 1 202 ? -57.918 -22.346 22.277 1.00 54.31 202 SER A O 1
ATOM 1563 N N . THR A 1 203 ? -55.777 -22.039 21.664 1.00 47.12 203 THR A N 1
ATOM 1564 C CA . THR A 1 203 ? -56.085 -21.335 20.410 1.00 47.12 203 THR A CA 1
ATOM 1565 C C . THR A 1 203 ? -54.980 -21.597 19.392 1.00 47.12 203 THR A C 1
ATOM 1567 O O . THR A 1 203 ? -53.816 -21.273 19.613 1.00 47.12 203 THR A O 1
ATOM 1570 N N . LEU A 1 204 ? -55.371 -22.243 18.294 1.00 52.53 204 LEU A N 1
ATOM 1571 C CA . LEU A 1 204 ? -54.566 -22.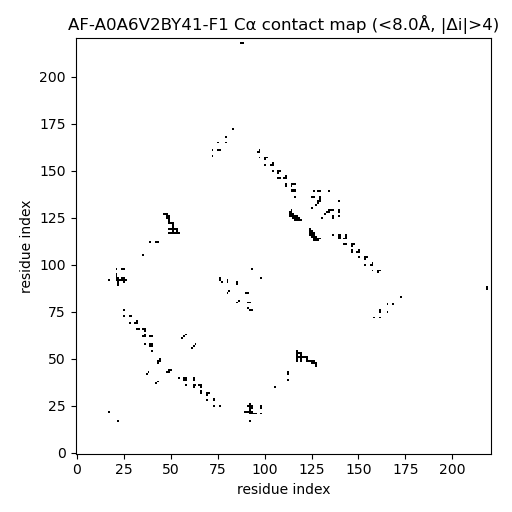507 17.109 1.00 52.53 204 LEU A CA 1
ATOM 1572 C C . LEU A 1 204 ? -54.170 -21.161 16.474 1.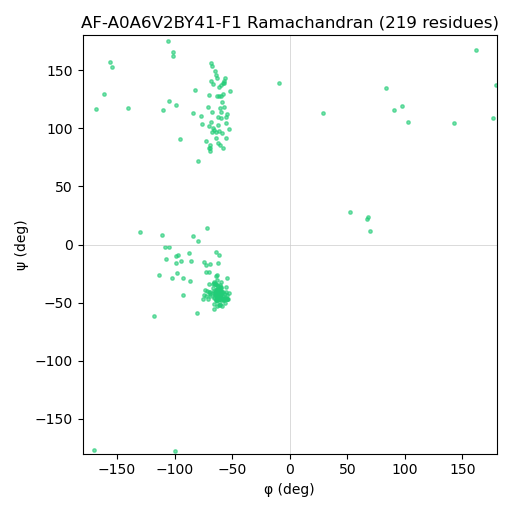00 52.53 204 LEU A C 1
ATOM 1574 O O . LEU A 1 204 ? -55.021 -20.463 15.925 1.00 52.53 204 LEU A O 1
ATOM 1578 N N . GLY A 1 205 ? -52.892 -20.797 16.561 1.00 42.12 205 GLY A N 1
ATOM 1579 C CA . GLY A 1 205 ? -52.296 -19.676 15.838 1.00 42.12 205 GLY A CA 1
ATOM 1580 C C . GLY A 1 205 ? -51.348 -20.212 14.774 1.00 42.12 205 GLY A C 1
ATOM 1581 O O . GLY A 1 205 ? -50.368 -20.879 15.091 1.00 42.12 205 GLY A O 1
ATOM 1582 N N . VAL A 1 206 ? -51.687 -19.963 13.512 1.00 46.66 206 VAL A N 1
ATOM 1583 C CA . VAL A 1 206 ? -50.940 -20.359 12.315 1.00 46.66 206 VAL A CA 1
ATOM 1584 C C . VAL A 1 206 ? -49.499 -19.849 12.404 1.00 46.66 206 VAL A C 1
ATOM 1586 O O . VAL A 1 206 ? -49.247 -18.647 12.373 1.00 46.66 206 VAL A O 1
ATOM 1589 N N . HIS A 1 207 ? -48.564 -20.789 12.524 1.00 39.31 207 HIS A N 1
ATOM 1590 C CA . HIS A 1 207 ? -47.127 -20.554 12.500 1.00 39.31 207 HIS A CA 1
ATOM 1591 C C . HIS A 1 207 ? -46.727 -20.164 11.069 1.00 39.31 207 HIS A C 1
ATOM 1593 O O . HIS A 1 207 ? -46.626 -21.017 10.189 1.00 39.31 207 HIS A O 1
ATOM 1599 N N . SER A 1 208 ? -46.520 -18.869 10.824 1.00 45.81 208 SER A N 1
ATOM 1600 C CA . SER A 1 208 ? -45.671 -18.434 9.718 1.00 45.81 208 SER A CA 1
ATOM 1601 C C . SER A 1 208 ? -44.235 -18.637 10.180 1.00 45.81 208 SER A C 1
ATOM 1603 O O . SER A 1 208 ? -43.779 -18.000 11.129 1.00 45.81 208 SER A O 1
ATOM 1605 N N . THR A 1 209 ? -43.553 -19.598 9.572 1.00 41.97 209 THR A N 1
ATOM 1606 C CA . THR A 1 209 ? -42.126 -19.853 9.744 1.00 41.97 209 THR A CA 1
ATOM 1607 C C . THR A 1 209 ? -41.362 -18.696 9.100 1.00 41.97 209 THR A C 1
ATOM 1609 O O . THR A 1 209 ? -40.924 -18.780 7.958 1.00 41.97 209 THR A O 1
ATOM 1612 N N . GLU A 1 210 ? -41.241 -17.573 9.808 1.00 43.81 210 GLU A N 1
ATOM 1613 C CA . GLU A 1 210 ? -40.113 -16.678 9.576 1.00 43.81 210 GLU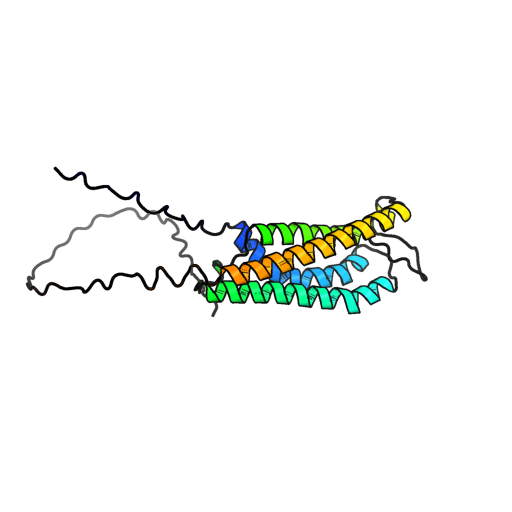 A CA 1
ATOM 1614 C C . GLU A 1 210 ? -38.870 -17.426 10.052 1.00 43.81 210 GLU A C 1
ATOM 1616 O O . GLU A 1 210 ? -38.744 -17.778 11.228 1.00 43.81 210 GLU A O 1
ATOM 1621 N N . GLU A 1 211 ? -37.991 -17.744 9.101 1.00 44.03 211 GLU A N 1
ATOM 1622 C CA . GLU A 1 211 ? -36.633 -18.204 9.353 1.00 44.03 211 GLU A CA 1
ATOM 1623 C C . GLU A 1 211 ? -35.931 -17.171 10.230 1.00 44.03 211 GLU A C 1
ATOM 1625 O O . GLU A 1 211 ? -35.328 -16.200 9.776 1.00 44.03 211 GLU A O 1
ATOM 1630 N N . ASN A 1 212 ? -36.023 -17.405 11.531 1.00 41.56 212 ASN A N 1
ATOM 1631 C CA . ASN A 1 212 ? -35.192 -16.783 12.529 1.00 41.56 212 ASN A CA 1
ATOM 1632 C C . ASN A 1 212 ? -33.794 -17.381 12.331 1.00 41.56 212 ASN A C 1
ATOM 1634 O O . ASN A 1 212 ? -33.427 -18.378 12.960 1.00 41.56 212 ASN A O 1
ATOM 1638 N N . VAL A 1 213 ? -33.043 -16.819 11.375 1.00 47.69 213 VAL A N 1
ATOM 1639 C CA . VAL A 1 213 ? -31.607 -17.050 11.226 1.00 47.69 213 VAL A CA 1
ATOM 1640 C C . VAL A 1 213 ? -30.979 -16.523 12.502 1.00 47.69 213 VAL A C 1
ATOM 1642 O O . VAL A 1 213 ? -30.602 -15.360 12.624 1.00 47.69 213 VAL A O 1
ATOM 1645 N N . SER A 1 214 ? -30.930 -17.413 13.486 1.00 43.62 214 SER A N 1
ATOM 1646 C CA . SER A 1 214 ? -30.127 -17.266 14.676 1.00 43.62 214 SER A CA 1
ATOM 1647 C C . SER A 1 214 ? -28.712 -17.058 14.167 1.00 43.62 214 SER A C 1
ATOM 1649 O O . SER A 1 214 ? -28.084 -17.984 13.649 1.00 43.62 214 SER A O 1
ATOM 1651 N N . GLN A 1 215 ? -28.246 -15.812 14.228 1.00 45.25 215 GLN A N 1
ATOM 1652 C CA . GLN A 1 215 ? -26.839 -15.498 14.099 1.00 45.25 215 GLN A CA 1
ATOM 1653 C C . GLN A 1 215 ? -26.145 -16.257 15.222 1.00 45.25 215 GLN A C 1
ATOM 1655 O O . GLN A 1 215 ? -26.128 -15.832 16.373 1.00 45.25 215 GLN A O 1
ATOM 1660 N N . VAL A 1 216 ? -25.637 -17.439 14.884 1.00 43.03 216 VAL A N 1
ATOM 1661 C CA . VAL A 1 216 ? -24.670 -18.144 15.704 1.00 43.03 216 VAL A CA 1
ATOM 1662 C C . VAL A 1 216 ? -23.448 -17.239 15.714 1.00 43.03 216 VAL A C 1
ATOM 1664 O O . VAL A 1 216 ? -22.671 -17.195 14.761 1.00 43.03 216 VAL A O 1
ATOM 1667 N N . GLU A 1 217 ? -23.336 -16.443 16.769 1.00 43.19 217 GLU A N 1
ATOM 1668 C CA . GLU A 1 217 ? -22.161 -15.646 17.070 1.00 43.19 217 GLU A CA 1
ATOM 1669 C C . GLU A 1 217 ? -21.056 -16.632 17.473 1.00 43.19 217 GLU A C 1
ATOM 1671 O O . GLU A 1 217 ? -20.873 -16.980 18.638 1.00 43.19 217 GLU A O 1
ATOM 1676 N N . ILE A 1 218 ? -20.374 -17.192 16.469 1.00 42.44 218 ILE A N 1
ATOM 1677 C CA . ILE A 1 218 ? -19.200 -18.036 16.677 1.00 42.44 218 ILE A CA 1
ATOM 1678 C C . ILE A 1 218 ? -18.062 -17.104 17.100 1.00 42.44 218 ILE A C 1
ATOM 1680 O O . ILE A 1 218 ? -17.312 -16.582 16.274 1.00 42.44 218 ILE A O 1
ATOM 1684 N N . CYS A 1 219 ? -17.949 -16.878 18.407 1.00 41.06 219 CYS A N 1
ATOM 1685 C CA . CYS A 1 219 ? -16.751 -16.323 19.019 1.00 41.06 219 CYS A CA 1
ATOM 1686 C C . CYS A 1 219 ? -15.612 -17.339 18.871 1.00 41.06 219 CYS A C 1
ATOM 1688 O O . CYS A 1 219 ? -15.525 -18.306 19.626 1.00 41.06 219 CYS A O 1
ATOM 1690 N N . PHE A 1 220 ? -14.739 -17.126 17.887 1.00 42.25 220 PHE A N 1
ATOM 1691 C CA . PHE A 1 220 ? -13.430 -17.771 17.868 1.00 42.25 220 PHE A CA 1
ATOM 1692 C C . PHE A 1 220 ? -12.560 -17.139 18.963 1.00 42.25 220 PHE A C 1
ATOM 1694 O O . PHE A 1 220 ? -12.330 -15.928 18.943 1.00 42.25 220 PHE A O 1
ATOM 1701 N N . VAL A 1 221 ? -12.144 -17.970 19.924 1.00 52.25 221 VAL A N 1
ATOM 1702 C CA . VAL A 1 221 ? -11.184 -17.652 20.998 1.00 52.25 221 VAL A CA 1
ATOM 1703 C C . VAL A 1 221 ? -9.760 -17.731 20.464 1.00 52.25 221 VAL A C 1
ATOM 1705 O O . VAL A 1 221 ? -9.478 -18.695 19.716 1.00 52.25 221 VAL A O 1
#

Radius of gyration: 29.33 Å; Cα contacts (8 Å, |Δi|>4): 170; chains: 1; bounding box: 79×58×78 Å

Nearest PDB structures (foldseek):
  7unl-assembly1_A  TM=4.525E-01  e=4.546E+00  Homo sapiens
  8dhm-assembly1_A  TM=4.500E-01  e=5.036E+00  Homo sapiens
  4i1q-assembly1_B  TM=2.432E-01  e=7.204E+00  Homo sapiens

Foldseek 3Di:
DDPPPDDPPPPPPPPDQDDPLFLVLLVVLVVCLVCLLCCLQCVCVVLVHDDACVSVVCNVPVNVVVSVLSVVLSVLQVVLCVVVVVLASSRRGDDPVLSVLVVVLVVLSVVLQQLDWRCHPPDPIGGSCCVPVVDDNVRSVVSNVVSVVVNVVSSVVNVVSSVVSVVVSPPPDPPVVVPPPPPPPDDDDDDDDDDDDDDDDDDDDDDPPPPPPPPPSPRDD

Secondary structure (DSSP, 8-state):
------PPPPP----PPPPHHHHHHHHHHHHHHHHHHHIIIIIHHHTT----HHHHHIIIIIHHHHHHHHHHHHHHHHHHHHHTT--SGGG----HHHHHHHHHHHHHHHHHHHH-----TTS----HHHHHH---HHHHHHHHHHHHHHHHHHHHHHHHHHHHHHHGGGSSSTTTTT-S-----------------------------------------

pLDDT: mean 75.09, std 18.52, range [39.31, 97.62]